Protein AF-A0A6G0RQ72-F1 (afdb_monomer_lite)

Organism: NCBI:txid53985

Foldseek 3Di:
DDDDQDAPPVRDRPPDDPDDDDFDQPDPVPAPDPDPDDDDPPPWDFLADAPQDDDPVRLVVVLVVVQCVPPVLVVLVVQLVQCLPCVRHPNNNDSPSVVVSVVVSVVVSVVSVVVSVVRVVVSVVLQQDWWWWQNPVVRGTDIDGLRVDGRNTDTDDDPDDDSDDDAQAEDEDDPPPPDPPDQFWDWDDCCVPPVDPGTDIDGHDPVRSPVDHHPVSVD

Structure (mmCIF, N/CA/C/O backbone):
data_AF-A0A6G0RQ72-F1
#
_entry.id   AF-A0A6G0RQ72-F1
#
loop_
_atom_site.group_PDB
_atom_site.id
_atom_site.type_symbol
_atom_site.label_atom_id
_atom_site.label_alt_id
_atom_site.label_comp_id
_atom_site.label_asym_id
_atom_site.label_entity_id
_atom_site.label_seq_id
_atom_site.pdbx_PDB_ins_code
_atom_site.Cartn_x
_atom_site.Cartn_y
_atom_site.Cartn_z
_atom_site.occupancy
_atom_site.B_iso_or_equiv
_atom_site.auth_seq_id
_atom_site.auth_comp_id
_atom_site.auth_asym_id
_atom_site.auth_atom_id
_atom_site.pdbx_PDB_model_num
ATOM 1 N N . MET A 1 1 ? -43.168 5.374 -25.863 1.00 40.00 1 MET A N 1
ATOM 2 C CA . MET A 1 1 ? -42.309 4.172 -25.874 1.00 40.00 1 MET A CA 1
ATOM 3 C C . MET A 1 1 ? -41.877 3.903 -24.443 1.00 40.00 1 MET A C 1
ATOM 5 O O . MET A 1 1 ? -40.967 4.553 -23.953 1.00 40.00 1 MET A O 1
ATOM 9 N N . SER A 1 2 ? -42.640 3.058 -23.748 1.00 38.50 2 SER A N 1
ATOM 10 C CA . SER A 1 2 ? -42.430 2.715 -22.339 1.00 38.50 2 SER A CA 1
ATOM 11 C C . SER A 1 2 ? -41.389 1.600 -22.269 1.00 38.50 2 SER A C 1
ATOM 13 O O . SER A 1 2 ? -41.581 0.561 -22.900 1.00 38.50 2 SER A O 1
ATOM 15 N N . SER A 1 3 ? -40.266 1.832 -21.590 1.00 42.88 3 SER A N 1
ATOM 16 C CA . SER A 1 3 ? -39.233 0.812 -21.403 1.00 42.88 3 SER A CA 1
ATOM 17 C C . SER A 1 3 ? -39.718 -0.189 -20.347 1.00 42.88 3 SER A C 1
ATOM 19 O O . SER A 1 3 ? -40.121 0.185 -19.245 1.00 42.88 3 SER A O 1
ATOM 21 N N . LEU A 1 4 ? -39.756 -1.465 -20.731 1.00 46.19 4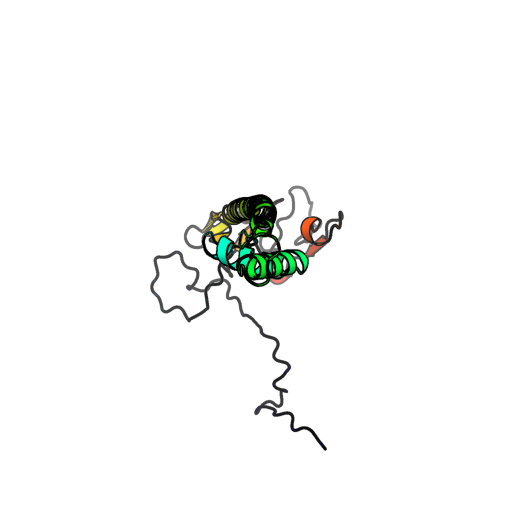 LEU A N 1
ATOM 22 C CA . LEU A 1 4 ? -40.123 -2.590 -19.880 1.00 46.19 4 LEU A CA 1
ATOM 23 C C . LEU A 1 4 ? -39.009 -2.817 -18.848 1.00 46.19 4 LEU A C 1
ATOM 25 O O . LEU A 1 4 ? -38.058 -3.558 -19.091 1.00 46.19 4 LEU A O 1
ATOM 29 N N . LEU A 1 5 ? -39.124 -2.171 -17.688 1.00 50.88 5 LEU A N 1
ATOM 30 C CA . LEU A 1 5 ? -38.409 -2.577 -16.481 1.00 50.88 5 LEU A CA 1
ATOM 31 C C . LEU A 1 5 ? -38.961 -3.938 -16.050 1.00 50.88 5 LEU A C 1
ATOM 33 O O . LEU A 1 5 ? -40.070 -4.031 -15.533 1.00 50.88 5 LEU A O 1
ATOM 37 N N . SER A 1 6 ? -38.188 -4.992 -16.306 1.00 53.56 6 SER A N 1
ATOM 38 C CA . SER A 1 6 ? -38.460 -6.325 -15.771 1.00 53.56 6 SER A CA 1
ATOM 39 C C . SER A 1 6 ? -38.409 -6.261 -14.240 1.00 53.56 6 SER A C 1
ATOM 41 O O . SER A 1 6 ? -37.381 -5.909 -13.652 1.00 53.56 6 SER A O 1
ATOM 43 N N . THR A 1 7 ? -39.546 -6.524 -13.605 1.00 55.81 7 THR A N 1
ATOM 44 C CA . THR A 1 7 ? -39.723 -6.653 -12.157 1.00 55.81 7 THR A CA 1
ATOM 45 C C . THR A 1 7 ? -39.907 -8.130 -11.812 1.00 55.81 7 THR A C 1
ATOM 47 O O . THR A 1 7 ? -40.462 -8.890 -12.606 1.00 55.81 7 THR A O 1
ATOM 50 N N . ASP A 1 8 ? -39.421 -8.568 -10.647 1.00 53.81 8 ASP A N 1
ATOM 51 C CA . ASP A 1 8 ? -39.699 -9.929 -10.169 1.00 53.81 8 ASP A CA 1
ATOM 52 C C . ASP A 1 8 ? -41.106 -10.033 -9.539 1.00 53.81 8 ASP A C 1
ATOM 54 O O . ASP A 1 8 ? -41.860 -9.058 -9.477 1.00 53.81 8 ASP A O 1
ATOM 58 N N . SER A 1 9 ? -41.461 -11.218 -9.034 1.00 57.81 9 SER A N 1
ATOM 59 C CA . SER A 1 9 ? -42.734 -11.507 -8.349 1.00 57.81 9 SER A CA 1
ATOM 60 C C . SER A 1 9 ? -43.032 -10.650 -7.103 1.00 57.81 9 SER A C 1
ATOM 62 O O . SER A 1 9 ? -44.130 -10.732 -6.562 1.00 57.81 9 SER A O 1
ATOM 64 N N . GLN A 1 10 ? -42.071 -9.854 -6.632 1.00 56.16 10 GLN A N 1
ATOM 65 C CA . GLN A 1 10 ? -42.152 -8.916 -5.507 1.00 56.16 10 GLN A CA 1
ATOM 66 C C . GLN A 1 10 ? -42.050 -7.443 -5.967 1.00 56.16 10 GLN A C 1
ATOM 68 O O . GLN A 1 10 ? -42.016 -6.540 -5.133 1.00 56.16 10 GLN A O 1
ATOM 73 N N . GLY A 1 11 ? -42.019 -7.165 -7.278 1.00 55.19 11 GLY A N 1
ATOM 74 C CA . GLY A 1 11 ? -42.135 -5.808 -7.827 1.00 55.19 11 GLY A CA 1
ATOM 75 C C . GLY A 1 11 ? -40.872 -4.945 -7.737 1.00 55.19 11 GLY A C 1
ATOM 76 O O . GLY A 1 11 ? -40.947 -3.739 -7.968 1.00 55.19 11 GLY A O 1
ATOM 77 N N . VAL A 1 12 ? -39.709 -5.524 -7.418 1.00 60.06 12 VAL A N 1
ATOM 78 C CA . VAL A 1 12 ? -38.463 -4.757 -7.242 1.00 60.06 12 VAL A CA 1
ATOM 79 C C . VAL A 1 12 ? -37.706 -4.630 -8.575 1.00 60.06 12 VAL A C 1
ATOM 81 O O . VAL A 1 12 ? -37.440 -5.649 -9.219 1.00 60.06 12 VAL A O 1
ATOM 84 N N . PRO A 1 13 ? -37.318 -3.412 -9.006 1.00 57.22 13 PRO A N 1
ATOM 85 C CA . PRO A 1 13 ? -36.517 -3.225 -10.212 1.00 57.22 13 PRO A CA 1
ATOM 86 C C . PRO A 1 13 ? -35.111 -3.825 -10.041 1.00 57.22 13 PRO A C 1
ATOM 88 O O . PRO A 1 13 ? -34.380 -3.505 -9.101 1.00 57.22 13 PRO A O 1
ATOM 91 N N . LEU A 1 14 ? -34.712 -4.677 -10.992 1.00 54.12 14 LEU A N 1
ATOM 92 C CA . LEU A 1 14 ? -33.481 -5.488 -10.962 1.00 54.12 14 LEU A CA 1
ATOM 93 C C . LEU A 1 14 ? -32.165 -4.688 -10.812 1.00 54.12 14 LEU A C 1
ATOM 95 O O . LEU A 1 14 ? -31.144 -5.264 -10.445 1.00 54.12 14 LEU A O 1
ATOM 99 N N . GLY A 1 15 ? -32.172 -3.372 -11.050 1.00 53.62 15 GLY A N 1
ATOM 100 C CA . GLY A 1 15 ? -30.990 -2.500 -10.982 1.00 53.62 15 GLY A CA 1
ATOM 101 C C . GLY A 1 15 ? -30.616 -1.968 -9.590 1.00 53.62 15 GLY A C 1
ATOM 102 O O . GLY A 1 15 ? -29.661 -1.204 -9.487 1.00 53.62 15 GLY A O 1
ATOM 103 N N . GLN A 1 16 ? -31.349 -2.324 -8.527 1.00 52.44 16 GLN A N 1
ATOM 104 C CA . GLN A 1 16 ? -31.228 -1.669 -7.213 1.00 52.44 16 GLN A CA 1
ATOM 105 C C . GLN A 1 16 ? -31.067 -2.639 -6.028 1.00 52.44 16 GLN A C 1
ATOM 107 O O . GLN A 1 16 ? -31.479 -2.345 -4.906 1.00 52.44 16 GLN A O 1
ATOM 112 N N . ARG A 1 17 ? -30.449 -3.809 -6.232 1.00 51.69 17 ARG A N 1
ATOM 113 C CA . ARG A 1 17 ? -30.105 -4.686 -5.102 1.00 51.69 17 ARG A CA 1
ATOM 114 C C . ARG A 1 17 ? -28.944 -4.088 -4.307 1.00 51.69 17 ARG A C 1
ATOM 116 O O . ARG A 1 17 ? -27.793 -4.180 -4.726 1.00 51.69 17 ARG A O 1
ATOM 123 N N . LYS A 1 18 ? -29.230 -3.539 -3.121 1.00 60.12 18 LYS A N 1
ATOM 124 C CA . LYS A 1 18 ? -28.207 -3.390 -2.076 1.00 60.12 18 LYS A CA 1
ATOM 125 C C . LYS A 1 18 ? -27.676 -4.787 -1.760 1.00 60.12 18 LYS A C 1
ATOM 127 O O . LYS A 1 18 ? -28.409 -5.622 -1.235 1.00 60.12 18 LYS A O 1
ATOM 132 N N . GLN A 1 19 ? -26.425 -5.054 -2.121 1.00 72.88 19 GLN A N 1
ATOM 133 C CA . GLN A 1 19 ? -25.736 -6.256 -1.665 1.00 72.88 19 GLN A CA 1
ATOM 134 C C . GLN A 1 19 ? -25.550 -6.124 -0.152 1.00 72.88 19 GLN A C 1
ATOM 136 O O . GLN A 1 19 ? -24.856 -5.224 0.311 1.00 72.88 19 GLN A O 1
ATOM 141 N N . TYR A 1 20 ? -26.215 -6.981 0.616 1.00 74.44 20 TYR A N 1
ATOM 142 C CA . TYR A 1 20 ? -26.016 -7.081 2.055 1.00 74.44 20 TYR A CA 1
ATOM 143 C C . TYR A 1 20 ? -25.204 -8.339 2.350 1.00 74.44 20 TYR A C 1
ATOM 145 O O . TYR A 1 20 ? -25.366 -9.370 1.696 1.00 74.44 20 TYR A O 1
ATOM 153 N N . LYS A 1 21 ? -24.317 -8.248 3.340 1.00 77.62 21 LYS A N 1
ATOM 154 C CA . LYS A 1 21 ? -23.571 -9.388 3.864 1.00 77.62 21 LYS A CA 1
ATOM 155 C C . LYS A 1 21 ? -23.958 -9.560 5.324 1.00 77.62 21 LYS A C 1
ATOM 157 O O . LYS A 1 21 ? -23.771 -8.643 6.117 1.00 77.62 21 LYS A O 1
ATOM 162 N N . ILE A 1 22 ? -24.524 -10.715 5.655 1.00 80.69 22 ILE A N 1
ATOM 163 C CA . ILE A 1 22 ? -24.819 -11.086 7.039 1.00 80.69 22 ILE A CA 1
ATOM 164 C C . ILE A 1 22 ? -23.534 -11.668 7.624 1.00 80.69 22 ILE A C 1
ATOM 166 O O . ILE A 1 22 ? -22.929 -12.558 7.026 1.00 80.69 22 ILE A O 1
ATOM 170 N N . VAL A 1 23 ? -23.095 -11.117 8.753 1.00 80.75 23 VAL A N 1
ATOM 171 C CA . VAL A 1 23 ? -21.964 -11.632 9.525 1.00 80.75 23 VAL A CA 1
ATOM 172 C C . VAL A 1 23 ? -22.529 -12.247 10.792 1.00 80.75 23 VAL A C 1
ATOM 174 O O . VAL A 1 23 ? -23.120 -11.549 11.613 1.00 80.75 23 VAL A O 1
ATOM 177 N N . GLU A 1 24 ? -22.376 -13.558 10.929 1.00 79.50 24 GLU A N 1
ATOM 178 C CA . GLU A 1 24 ? -22.827 -14.290 12.106 1.00 79.50 24 GLU A CA 1
ATOM 179 C C . GLU A 1 24 ? -21.708 -14.325 13.146 1.00 79.50 24 GLU A C 1
ATOM 181 O O . GLU A 1 24 ? -20.648 -14.920 12.948 1.00 79.50 24 GLU A O 1
ATOM 186 N N . ILE A 1 25 ? -21.946 -13.664 14.275 1.00 74.69 25 ILE A N 1
ATOM 187 C CA . ILE A 1 25 ? -21.068 -13.740 15.439 1.00 74.69 25 ILE A CA 1
ATOM 188 C C . ILE A 1 25 ? -21.447 -15.027 16.184 1.00 74.69 25 ILE A C 1
ATOM 190 O O . ILE A 1 25 ? -22.602 -15.180 16.569 1.00 74.69 25 ILE A O 1
ATOM 194 N N . ASN A 1 26 ? -20.478 -15.926 16.403 1.00 63.88 26 ASN A N 1
ATOM 195 C CA . ASN A 1 26 ? -20.629 -17.276 16.991 1.00 63.88 26 ASN A CA 1
ATOM 196 C C . ASN A 1 26 ? -20.926 -18.430 16.006 1.00 63.88 26 ASN A C 1
ATOM 198 O O . ASN A 1 26 ? -21.317 -19.505 16.461 1.00 63.88 26 ASN A O 1
ATOM 202 N N . ASP A 1 27 ? -20.708 -18.268 14.698 1.00 60.97 27 ASP A N 1
ATOM 203 C CA . ASP A 1 27 ? -20.802 -19.404 13.769 1.00 60.97 27 ASP A CA 1
ATOM 204 C C . ASP A 1 27 ? -19.653 -20.415 14.002 1.00 60.97 27 ASP A C 1
ATOM 206 O O . ASP A 1 27 ? -18.483 -20.050 14.173 1.00 60.97 27 ASP A O 1
ATOM 210 N N . ALA A 1 28 ? -19.979 -21.712 13.991 1.00 52.03 28 ALA A N 1
ATOM 211 C CA . ALA A 1 28 ? -19.026 -22.819 14.110 1.00 52.03 28 ALA A CA 1
ATOM 212 C C . ALA A 1 28 ? -17.987 -22.828 12.970 1.00 52.03 28 ALA A C 1
ATOM 214 O O . ALA A 1 28 ? -16.936 -23.458 13.094 1.00 52.03 28 ALA A O 1
ATOM 215 N N . GLY A 1 29 ? -18.253 -22.103 11.877 1.00 52.16 29 GLY A N 1
ATOM 216 C CA . GLY A 1 29 ? -17.323 -21.888 10.767 1.00 52.16 29 GLY A CA 1
ATOM 217 C C . GLY A 1 29 ? -16.040 -21.127 11.128 1.00 52.16 29 GLY A C 1
ATOM 218 O O . GLY A 1 29 ? -15.067 -21.229 10.379 1.00 52.16 29 GLY A O 1
ATOM 219 N N . ASN A 1 30 ? -16.007 -20.421 12.266 1.00 53.53 30 ASN A N 1
ATOM 220 C CA . ASN A 1 30 ? -14.817 -19.716 12.754 1.00 53.53 30 ASN A CA 1
ATOM 221 C C . ASN A 1 30 ? -14.064 -20.477 13.865 1.00 53.53 30 ASN A C 1
ATOM 223 O O . ASN A 1 30 ? -13.215 -19.918 14.555 1.00 53.53 30 ASN A O 1
ATOM 227 N N . ALA A 1 31 ? -14.376 -21.763 14.064 1.00 49.62 31 ALA A N 1
ATOM 228 C CA . ALA A 1 31 ? -13.604 -22.620 14.955 1.00 49.62 31 ALA A CA 1
ATOM 229 C C . ALA A 1 31 ? -12.153 -22.771 14.442 1.00 49.62 31 ALA A C 1
ATOM 231 O O . ALA A 1 31 ? -11.944 -22.874 13.225 1.00 49.62 31 ALA A O 1
ATOM 232 N N . PRO A 1 32 ? -11.147 -22.837 15.337 1.00 48.28 32 PRO A N 1
ATOM 233 C CA . PRO A 1 32 ? -9.780 -23.146 14.94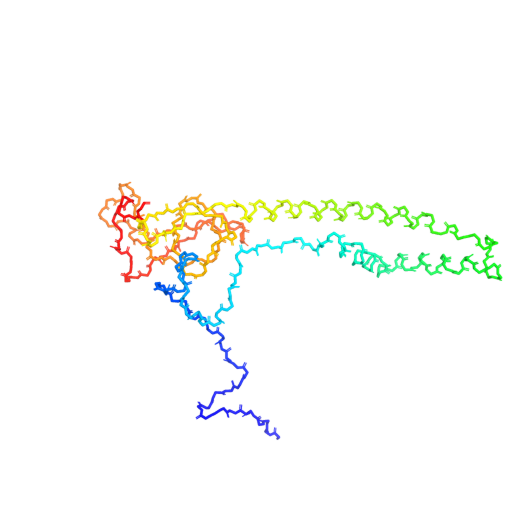2 1.00 48.28 32 PRO A CA 1
ATOM 234 C C . PRO A 1 32 ? -9.744 -24.488 14.208 1.00 48.28 32 PRO A C 1
ATOM 236 O O . PRO A 1 32 ? -10.613 -25.346 14.386 1.00 48.28 32 PRO A O 1
ATOM 239 N N . SER A 1 33 ? -8.739 -24.623 13.349 1.00 49.72 33 SER A N 1
ATOM 240 C CA . SER A 1 33 ? -8.567 -25.483 12.165 1.00 49.72 33 SER A CA 1
ATOM 241 C C . SER A 1 33 ? -8.911 -26.986 12.260 1.00 49.72 33 SER A C 1
ATOM 243 O O . SER A 1 33 ? -8.690 -27.711 11.293 1.00 49.72 33 SER A O 1
ATOM 245 N N . GLY A 1 34 ? -9.433 -27.488 13.381 1.00 46.41 34 GLY A N 1
ATOM 246 C CA . GLY A 1 34 ? -9.665 -28.905 13.669 1.00 46.41 34 GLY A CA 1
ATOM 247 C C . GLY A 1 34 ? -11.085 -29.447 13.458 1.00 46.41 34 GLY A C 1
ATOM 248 O O . GLY A 1 34 ? -11.260 -30.660 13.549 1.00 46.41 34 GLY A O 1
ATOM 249 N N . SER A 1 35 ? -12.109 -28.634 13.162 1.00 40.94 35 SER A N 1
ATOM 250 C CA . SER A 1 35 ? -13.486 -29.152 13.007 1.00 40.94 35 SER A CA 1
ATOM 251 C C . SER A 1 35 ? -13.959 -29.190 11.544 1.00 40.94 35 SER A C 1
ATOM 253 O O . SER A 1 35 ? -14.427 -28.216 10.960 1.00 40.94 35 SER A O 1
ATOM 255 N N . ARG A 1 36 ? -13.853 -30.376 10.927 1.00 41.94 36 ARG A N 1
ATOM 256 C CA . ARG A 1 36 ? -14.544 -30.723 9.672 1.00 41.94 36 ARG A CA 1
ATOM 257 C C . ARG A 1 36 ? -16.050 -30.830 9.939 1.00 41.94 36 ARG A C 1
ATOM 259 O O . ARG A 1 36 ? -16.566 -31.917 10.184 1.00 41.94 36 ARG A O 1
ATOM 266 N N . ARG A 1 37 ? -16.783 -29.724 9.854 1.00 40.25 37 ARG A N 1
ATOM 267 C CA . ARG A 1 37 ? -18.220 -29.760 9.546 1.00 40.25 37 ARG A CA 1
ATOM 268 C C . ARG A 1 37 ? -18.506 -28.821 8.387 1.00 40.25 37 ARG A C 1
ATOM 270 O O . ARG A 1 37 ? -17.837 -27.806 8.243 1.00 40.25 37 ARG A O 1
ATOM 277 N N . ALA A 1 38 ? -19.420 -29.263 7.526 1.00 40.47 38 ALA A N 1
ATOM 278 C CA . ALA A 1 38 ? -19.720 -28.708 6.213 1.00 40.47 38 ALA A CA 1
ATOM 279 C C . ALA A 1 38 ? -19.832 -27.178 6.250 1.00 40.47 38 ALA A C 1
ATOM 281 O O . ALA A 1 38 ? -20.838 -26.629 6.686 1.00 40.47 38 ALA A O 1
ATOM 282 N N . GLN A 1 39 ? -18.770 -26.509 5.805 1.00 47.91 39 GLN A N 1
ATOM 283 C CA . GLN A 1 39 ? -18.763 -25.072 5.603 1.00 47.91 39 GLN A CA 1
ATOM 284 C C . GLN A 1 39 ? -19.601 -24.800 4.359 1.00 47.91 39 GLN A C 1
ATOM 286 O O . GLN A 1 39 ? -19.283 -25.286 3.270 1.00 47.91 39 GLN A O 1
ATOM 291 N N . SER A 1 40 ? -20.672 -24.027 4.517 1.00 45.09 40 SER A N 1
ATOM 292 C CA . SER A 1 40 ? -21.264 -23.259 3.423 1.00 45.09 40 SER A CA 1
ATOM 293 C C . SER A 1 40 ? -20.122 -22.599 2.634 1.00 45.09 40 SER A C 1
ATOM 295 O O . SER A 1 40 ? -19.131 -22.204 3.253 1.00 45.09 40 SER A O 1
ATOM 297 N N . PRO A 1 41 ? -20.203 -22.446 1.302 1.00 43.19 41 PRO A N 1
ATOM 298 C CA . PRO A 1 41 ? -19.141 -21.839 0.506 1.00 43.19 41 PRO A CA 1
ATOM 299 C C . PRO A 1 41 ? -19.125 -20.316 0.716 1.00 43.19 41 PRO A C 1
ATOM 301 O O . PRO A 1 41 ? -19.279 -19.533 -0.218 1.00 43.19 41 PRO A O 1
ATOM 304 N N . THR A 1 42 ? -18.977 -19.857 1.956 1.00 54.22 42 THR A N 1
ATOM 305 C CA . THR A 1 42 ? -18.646 -18.473 2.245 1.00 54.22 42 THR A CA 1
ATOM 306 C C . THR A 1 42 ? -17.192 -18.305 1.832 1.00 54.22 42 THR A C 1
ATOM 308 O O . THR A 1 42 ? -16.259 -18.820 2.447 1.00 54.22 42 THR A O 1
ATOM 311 N N . ARG A 1 43 ? -17.000 -17.647 0.686 1.00 55.62 43 ARG A N 1
ATOM 312 C CA . ARG A 1 43 ? -15.688 -17.250 0.179 1.00 55.62 43 ARG A CA 1
ATOM 313 C C . ARG A 1 43 ? -14.923 -16.583 1.322 1.00 55.62 43 ARG A C 1
ATOM 315 O O . ARG A 1 43 ? -15.289 -15.486 1.743 1.00 55.62 43 ARG A O 1
ATOM 322 N N . ARG A 1 44 ? -13.891 -17.258 1.830 1.00 60.50 44 ARG A N 1
ATOM 323 C CA . ARG A 1 44 ? -12.985 -16.690 2.828 1.00 60.50 44 ARG A CA 1
ATOM 324 C C . ARG A 1 44 ? -12.313 -15.483 2.186 1.00 60.50 44 ARG A C 1
ATOM 326 O O . ARG A 1 44 ? -11.625 -15.620 1.176 1.00 60.50 44 ARG A O 1
ATOM 333 N N . ILE A 1 45 ? -12.607 -14.303 2.714 1.00 76.25 45 ILE A N 1
ATOM 334 C CA . ILE A 1 45 ? -11.935 -13.068 2.321 1.00 76.25 45 ILE A CA 1
ATOM 335 C C . ILE A 1 45 ? -10.698 -12.987 3.207 1.00 76.25 45 ILE A C 1
ATOM 337 O O . ILE A 1 45 ? -10.830 -13.067 4.424 1.00 76.25 45 ILE A O 1
ATOM 341 N N . SER A 1 46 ? -9.525 -12.918 2.584 1.00 83.38 46 SER A N 1
ATOM 342 C CA . SER A 1 46 ? -8.260 -12.729 3.294 1.00 83.38 46 SER A CA 1
ATOM 343 C C . SER A 1 46 ? -8.140 -11.275 3.740 1.00 83.38 46 SER A C 1
ATOM 345 O O . SER A 1 46 ? -8.496 -10.386 2.964 1.00 83.38 46 SER A O 1
ATOM 347 N N . ASN A 1 47 ? -7.613 -11.034 4.940 1.00 88.75 47 ASN A N 1
ATOM 348 C CA . ASN A 1 47 ? -7.256 -9.697 5.416 1.00 88.75 47 ASN A CA 1
ATOM 349 C C . ASN A 1 47 ? -5.811 -9.343 5.015 1.00 88.75 47 ASN A C 1
ATOM 351 O O . ASN A 1 47 ? -4.982 -8.962 5.834 1.00 88.75 47 ASN A O 1
ATOM 355 N N . GLU A 1 48 ? -5.483 -9.552 3.739 1.00 88.62 48 GLU A N 1
ATOM 356 C CA . GLU A 1 48 ? -4.163 -9.268 3.175 1.00 88.62 48 GLU A CA 1
ATOM 357 C C . GLU A 1 48 ? -4.252 -8.002 2.317 1.00 88.62 48 GLU A C 1
ATOM 359 O O . GLU A 1 48 ? -5.045 -7.935 1.374 1.00 88.62 48 GLU A O 1
ATOM 364 N N . VAL A 1 49 ? -3.435 -7.002 2.640 1.00 87.88 49 VAL A N 1
ATOM 365 C CA . VAL A 1 49 ? -3.325 -5.761 1.866 1.00 87.88 49 VAL A CA 1
ATOM 366 C C . VAL A 1 49 ? -2.192 -5.922 0.857 1.00 87.88 49 VAL A C 1
ATOM 368 O O . VAL A 1 49 ? -1.084 -6.289 1.231 1.00 87.88 49 VAL A O 1
ATOM 371 N N . LYS A 1 50 ? -2.469 -5.657 -0.425 1.00 89.94 50 LYS A N 1
ATOM 372 C CA . LYS A 1 50 ? -1.454 -5.633 -1.490 1.00 89.94 50 LYS A CA 1
ATOM 373 C C . LYS A 1 50 ? -1.477 -4.290 -2.191 1.00 89.94 50 LYS A C 1
ATOM 375 O O . LYS A 1 50 ? -2.448 -3.973 -2.880 1.00 89.94 50 LYS A O 1
ATOM 380 N N . THR A 1 51 ? -0.416 -3.517 -2.009 1.00 91.38 51 THR A N 1
ATOM 381 C CA . THR A 1 51 ? -0.185 -2.241 -2.699 1.00 91.38 51 THR A CA 1
ATOM 382 C C . THR A 1 51 ? 0.897 -2.353 -3.770 1.00 91.38 51 THR A C 1
ATOM 384 O O . THR A 1 51 ? 0.964 -1.515 -4.677 1.00 91.38 51 THR A O 1
ATOM 387 N N . SER A 1 52 ? 1.719 -3.401 -3.699 1.00 89.19 52 SER A N 1
ATOM 388 C CA . SER A 1 52 ? 2.633 -3.795 -4.767 1.00 89.19 52 SER A CA 1
ATOM 389 C C . SER A 1 52 ? 1.906 -4.003 -6.099 1.00 89.19 52 SER A C 1
ATOM 391 O O . SER A 1 52 ? 0.826 -4.594 -6.179 1.00 89.19 52 SER A O 1
ATOM 393 N N . GLN A 1 53 ? 2.499 -3.481 -7.173 1.00 87.75 53 GLN A N 1
ATOM 394 C CA . GLN A 1 53 ? 1.912 -3.532 -8.515 1.00 87.75 53 GLN A CA 1
ATOM 395 C C . GLN A 1 53 ? 2.422 -4.722 -9.317 1.00 87.75 53 GLN A C 1
ATOM 397 O O . GLN A 1 53 ? 1.725 -5.215 -10.209 1.00 87.75 53 GLN A O 1
ATOM 402 N N . TYR A 1 54 ? 3.637 -5.179 -9.021 1.00 90.12 54 TYR A N 1
ATOM 403 C CA . TYR A 1 54 ? 4.302 -6.193 -9.813 1.00 90.12 54 TYR A CA 1
ATOM 404 C C . TYR A 1 54 ? 4.650 -7.419 -8.974 1.00 90.12 54 TYR A C 1
ATOM 406 O O . TYR A 1 54 ? 5.119 -7.350 -7.844 1.00 90.12 54 TYR A O 1
ATOM 414 N N . THR A 1 55 ? 4.463 -8.583 -9.583 1.00 90.25 55 THR A N 1
ATOM 415 C CA . THR A 1 55 ? 5.225 -9.780 -9.235 1.00 90.25 55 THR A CA 1
ATOM 416 C C . THR A 1 55 ? 6.569 -9.729 -9.954 1.00 90.25 55 THR A C 1
ATOM 418 O O . THR A 1 55 ? 6.720 -9.013 -10.943 1.00 90.25 55 THR A O 1
ATOM 421 N N . TRP A 1 56 ? 7.539 -10.538 -9.534 1.00 85.44 56 TRP A N 1
ATOM 422 C CA . TRP A 1 56 ? 8.866 -10.529 -10.154 1.00 85.44 56 TRP A CA 1
ATOM 423 C C . TRP A 1 56 ? 8.856 -10.818 -11.671 1.00 85.44 56 TRP A C 1
ATOM 425 O O . TRP A 1 56 ? 9.626 -10.212 -12.412 1.00 85.44 56 TRP A O 1
ATOM 435 N N . TRP A 1 57 ? 7.955 -11.685 -12.160 1.00 88.56 57 TRP A N 1
ATOM 436 C CA . TRP A 1 57 ? 7.778 -11.938 -13.599 1.00 88.56 57 TRP A CA 1
ATOM 437 C C . TRP A 1 57 ? 6.963 -10.848 -14.293 1.00 88.56 57 TRP A C 1
ATOM 439 O O . TRP A 1 57 ? 7.313 -10.406 -15.390 1.00 88.56 57 TRP A O 1
ATOM 449 N N . SER A 1 58 ? 5.854 -10.425 -13.676 1.00 91.69 58 SER A N 1
ATOM 450 C CA . SER A 1 58 ? 4.987 -9.414 -14.282 1.00 91.69 58 SER A CA 1
ATOM 451 C C . SER A 1 58 ? 5.662 -8.051 -14.334 1.00 91.69 58 SER A C 1
ATOM 453 O O . SER A 1 58 ? 5.303 -7.260 -15.198 1.00 91.69 58 SER A O 1
ATOM 455 N N . PHE A 1 59 ? 6.658 -7.801 -13.478 1.00 94.44 59 PHE A N 1
ATOM 456 C CA . PHE A 1 59 ? 7.477 -6.599 -13.510 1.00 94.44 59 PHE A CA 1
ATOM 457 C C . PHE A 1 59 ? 8.038 -6.388 -14.906 1.00 94.44 59 PHE A C 1
ATOM 459 O O . PHE A 1 59 ? 7.654 -5.431 -15.555 1.00 94.44 59 PHE A O 1
ATOM 466 N N . VAL A 1 60 ? 8.840 -7.317 -15.429 1.00 92.44 60 VAL A N 1
ATOM 467 C CA . VAL A 1 60 ? 9.517 -7.130 -16.721 1.00 92.44 60 VAL A CA 1
ATOM 468 C C . VAL A 1 60 ? 8.519 -6.939 -17.865 1.00 92.44 60 VAL A C 1
ATOM 470 O O . VAL A 1 60 ? 8.651 -6.003 -18.650 1.00 92.44 60 VAL A O 1
ATOM 473 N N . VAL A 1 61 ? 7.496 -7.792 -17.954 1.00 93.50 61 VAL A N 1
ATOM 474 C CA . VAL A 1 61 ? 6.546 -7.761 -19.079 1.00 93.50 61 VAL A CA 1
ATOM 475 C C . VAL A 1 61 ? 5.681 -6.501 -19.045 1.00 93.50 61 VAL A C 1
ATOM 477 O O . VAL A 1 61 ? 5.569 -5.800 -20.052 1.00 93.50 61 VAL A O 1
ATOM 480 N N . VAL A 1 62 ? 5.080 -6.195 -17.893 1.00 94.69 62 VAL A N 1
ATOM 481 C CA . VAL A 1 62 ? 4.165 -5.057 -17.756 1.00 94.69 62 VAL A CA 1
ATOM 482 C C . VAL A 1 62 ? 4.944 -3.745 -17.776 1.00 94.69 62 VAL A C 1
ATOM 484 O O . VAL A 1 62 ? 4.536 -2.818 -18.471 1.00 94.69 62 VAL A O 1
ATOM 487 N N . PHE A 1 63 ? 6.095 -3.670 -17.100 1.00 95.56 63 PHE A N 1
ATOM 488 C CA . PHE A 1 63 ? 6.953 -2.486 -17.122 1.00 95.56 63 PHE A CA 1
ATOM 489 C C . PHE A 1 63 ? 7.403 -2.146 -18.542 1.00 95.56 63 PHE A C 1
ATOM 491 O O . PHE A 1 63 ? 7.285 -0.991 -18.948 1.00 95.56 63 PHE A O 1
ATOM 498 N N . LEU A 1 64 ? 7.885 -3.123 -19.319 1.00 94.06 64 LEU A N 1
ATOM 499 C CA . LEU A 1 64 ? 8.319 -2.869 -20.695 1.00 94.06 64 LEU A CA 1
ATOM 500 C C . LEU A 1 64 ? 7.146 -2.440 -21.576 1.00 94.06 64 LEU A C 1
ATOM 502 O O . LEU A 1 64 ? 7.277 -1.473 -22.325 1.00 94.06 64 LEU A O 1
ATOM 506 N N . TYR A 1 65 ? 5.989 -3.095 -21.445 1.00 94.75 65 TYR A N 1
ATOM 507 C CA . TYR A 1 65 ? 4.779 -2.698 -22.163 1.00 94.75 65 TYR A CA 1
ATOM 508 C C . TYR A 1 65 ? 4.404 -1.236 -21.877 1.00 94.75 65 TYR A C 1
ATOM 510 O O . TYR A 1 65 ? 4.268 -0.440 -22.806 1.00 94.75 65 TYR A O 1
ATOM 518 N N . LEU A 1 66 ? 4.328 -0.850 -20.601 1.00 94.12 66 LEU A N 1
ATOM 519 C CA . LEU A 1 66 ? 4.015 0.523 -20.187 1.00 94.12 66 LEU A CA 1
ATOM 520 C C . LEU A 1 66 ? 5.106 1.518 -20.608 1.00 94.12 66 LEU A C 1
ATOM 522 O O . LEU A 1 66 ? 4.811 2.643 -21.013 1.00 94.12 66 LEU A O 1
ATOM 526 N N . THR A 1 67 ? 6.371 1.105 -20.564 1.00 94.69 67 THR A N 1
ATOM 527 C CA . THR A 1 67 ? 7.509 1.935 -20.970 1.00 94.69 67 THR A CA 1
ATOM 528 C C . THR A 1 67 ? 7.464 2.247 -22.460 1.00 94.69 67 THR A C 1
ATOM 530 O O . THR A 1 67 ? 7.715 3.393 -22.832 1.00 94.69 67 THR A O 1
ATOM 533 N N . PHE A 1 68 ? 7.080 1.292 -23.310 1.00 94.12 68 PHE A N 1
ATOM 534 C CA . PHE A 1 68 ? 6.928 1.511 -24.752 1.00 94.12 68 PHE A CA 1
ATOM 535 C C . PHE A 1 68 ? 5.600 2.160 -25.154 1.00 94.12 68 PHE A C 1
ATOM 537 O O . PHE A 1 68 ? 5.502 2.665 -26.267 1.00 94.12 68 PHE A O 1
ATOM 544 N N . GLN A 1 69 ? 4.605 2.232 -24.266 1.00 94.81 69 GLN A N 1
ATOM 545 C CA . GLN A 1 69 ? 3.421 3.068 -24.497 1.00 94.81 69 GLN A CA 1
ATOM 546 C C . GLN A 1 69 ? 3.716 4.572 -24.375 1.00 94.81 69 GLN A C 1
ATOM 548 O O . GLN A 1 69 ? 2.937 5.390 -24.865 1.00 94.81 69 GLN A O 1
ATOM 553 N N . LYS A 1 70 ? 4.843 4.968 -23.763 1.00 93.75 70 LYS A N 1
ATOM 554 C CA . LYS A 1 70 ? 5.278 6.371 -23.733 1.00 93.75 70 LYS A CA 1
ATOM 555 C C . LYS A 1 70 ? 5.682 6.813 -25.147 1.00 93.75 70 LYS A C 1
ATOM 557 O O . LYS A 1 70 ? 6.577 6.222 -25.748 1.00 93.75 70 LYS A O 1
ATOM 562 N N . THR A 1 71 ? 5.096 7.906 -25.643 1.00 94.44 71 THR A N 1
ATOM 563 C CA . THR A 1 71 ? 5.304 8.412 -27.016 1.00 94.44 71 THR A CA 1
ATOM 564 C C . THR A 1 71 ? 6.780 8.575 -27.393 1.00 94.44 71 THR A C 1
ATOM 566 O O . THR A 1 71 ? 7.171 8.198 -28.493 1.00 94.44 71 THR A O 1
ATOM 569 N N . ALA A 1 72 ? 7.617 9.087 -26.482 1.00 92.56 72 ALA A N 1
ATOM 570 C CA . ALA A 1 72 ? 9.051 9.259 -26.727 1.00 92.56 72 ALA A CA 1
ATOM 571 C C . ALA A 1 72 ? 9.782 7.916 -26.916 1.00 92.56 72 ALA A C 1
ATOM 573 O O . ALA A 1 72 ? 10.560 7.754 -27.854 1.00 92.56 72 ALA A O 1
ATOM 574 N N . ASN A 1 73 ? 9.490 6.930 -26.068 1.00 94.50 73 ASN A N 1
ATOM 575 C CA . ASN A 1 73 ? 10.109 5.607 -26.144 1.00 94.50 73 ASN A CA 1
ATOM 576 C C . ASN A 1 73 ? 9.641 4.840 -27.383 1.00 94.50 73 ASN A C 1
ATOM 578 O O . ASN A 1 73 ? 10.454 4.190 -28.037 1.00 94.50 73 ASN A O 1
ATOM 582 N N . LEU A 1 74 ? 8.358 4.960 -27.743 1.00 94.50 74 LEU A N 1
ATOM 583 C CA . LEU A 1 74 ? 7.823 4.407 -28.987 1.00 94.50 74 LEU A CA 1
ATOM 584 C C . LEU A 1 74 ? 8.490 5.039 -30.214 1.00 94.50 74 LEU A C 1
ATOM 586 O O . LEU A 1 74 ? 8.882 4.327 -31.133 1.00 94.50 74 LEU A O 1
ATOM 590 N N . TYR A 1 75 ? 8.661 6.363 -30.217 1.00 93.12 75 TYR A N 1
ATOM 591 C CA . TYR A 1 75 ? 9.359 7.072 -31.288 1.00 93.12 75 TYR A CA 1
ATOM 592 C C . TYR A 1 75 ? 10.788 6.544 -31.470 1.00 93.12 75 TYR A C 1
ATOM 594 O O . TYR A 1 75 ? 11.164 6.150 -32.574 1.00 93.12 75 TYR A O 1
ATOM 602 N N . PHE A 1 76 ? 11.567 6.461 -30.389 1.00 93.75 76 PHE A N 1
ATOM 603 C CA . PHE A 1 76 ? 12.938 5.953 -30.449 1.00 93.75 76 PHE A CA 1
ATOM 604 C C . PHE A 1 76 ? 13.010 4.476 -30.850 1.00 93.75 76 PHE A C 1
ATOM 606 O O . PHE A 1 76 ? 13.925 4.090 -31.578 1.00 93.75 76 PHE A O 1
ATOM 613 N N . LEU A 1 77 ? 12.037 3.662 -30.433 1.00 93.50 77 LEU A N 1
ATOM 614 C CA . LEU A 1 77 ? 11.920 2.271 -30.862 1.00 93.50 77 LEU A CA 1
ATOM 615 C C . LEU A 1 77 ? 11.708 2.175 -32.381 1.00 93.50 77 LEU A C 1
ATOM 617 O O . LEU A 1 77 ? 12.428 1.438 -33.050 1.00 93.50 77 LEU A O 1
ATOM 621 N N . LEU A 1 78 ? 10.762 2.938 -32.934 1.00 93.12 78 LEU A N 1
ATOM 622 C CA . LEU A 1 78 ? 10.442 2.913 -34.365 1.00 93.12 78 LEU A CA 1
ATOM 623 C C . LEU A 1 78 ? 11.595 3.437 -35.227 1.00 93.12 78 LEU A C 1
ATOM 625 O O . LEU A 1 78 ? 11.942 2.815 -36.230 1.00 93.12 78 LEU A O 1
ATOM 629 N N . VAL A 1 79 ? 12.228 4.541 -34.818 1.00 91.12 79 VAL A N 1
ATOM 630 C CA . VAL A 1 79 ? 13.417 5.071 -35.506 1.00 91.12 79 VAL A CA 1
ATOM 631 C C . VAL A 1 79 ? 14.555 4.052 -35.476 1.00 91.12 79 VAL A C 1
ATOM 633 O O . VAL A 1 79 ? 15.193 3.826 -36.501 1.00 91.12 79 VAL A O 1
ATOM 636 N N . GLY A 1 80 ? 14.776 3.391 -34.336 1.00 91.25 80 GLY A N 1
ATOM 637 C CA . GLY A 1 80 ? 15.770 2.326 -34.221 1.00 91.25 80 GLY A CA 1
ATOM 638 C C . GLY A 1 80 ? 15.482 1.141 -35.146 1.00 91.25 80 GLY A C 1
ATOM 639 O O . GLY A 1 80 ? 16.401 0.650 -35.793 1.00 91.25 80 GLY A O 1
ATOM 640 N N . ILE A 1 81 ? 14.215 0.732 -35.295 1.00 91.62 81 ILE A N 1
ATOM 641 C CA . ILE A 1 81 ? 13.814 -0.321 -36.246 1.00 91.62 81 ILE A CA 1
ATOM 642 C C . ILE A 1 81 ? 14.117 0.096 -37.692 1.00 91.62 81 ILE A C 1
ATOM 644 O O . ILE A 1 81 ? 14.668 -0.702 -38.449 1.00 91.62 81 ILE A O 1
ATOM 648 N N . PHE A 1 82 ? 13.819 1.338 -38.086 1.00 89.62 82 PHE A N 1
ATOM 649 C CA . PHE A 1 82 ? 14.150 1.820 -39.432 1.00 89.62 82 PHE A CA 1
ATOM 650 C C . PHE A 1 82 ? 15.660 1.923 -39.677 1.00 89.62 82 PHE A C 1
ATOM 652 O O . PHE A 1 82 ? 16.104 1.661 -40.792 1.00 89.62 82 PHE A O 1
ATOM 659 N N . GLN A 1 83 ? 16.458 2.224 -38.647 1.00 89.62 83 GLN A N 1
ATOM 660 C CA . GLN A 1 83 ? 17.920 2.280 -38.759 1.00 89.62 83 GLN A CA 1
ATOM 661 C C . GLN A 1 83 ? 18.572 0.920 -39.037 1.00 89.62 83 GLN A C 1
ATOM 663 O O . GLN A 1 83 ? 19.679 0.905 -39.570 1.00 89.62 83 GLN A O 1
ATOM 668 N N . ILE A 1 84 ? 17.903 -0.198 -38.721 1.00 88.06 84 ILE A N 1
ATOM 669 C CA . ILE A 1 84 ? 18.381 -1.557 -39.038 1.00 88.06 84 ILE A CA 1
ATOM 670 C C . ILE A 1 84 ? 18.359 -1.808 -40.549 1.00 88.06 84 ILE A C 1
ATOM 672 O O . ILE A 1 84 ? 19.153 -2.601 -41.045 1.00 88.06 84 ILE A O 1
ATOM 676 N N . ILE A 1 85 ? 17.460 -1.153 -41.291 1.00 88.06 85 ILE A N 1
ATOM 677 C CA . ILE A 1 85 ? 17.298 -1.371 -42.728 1.00 88.06 85 ILE A CA 1
ATOM 678 C C . ILE A 1 85 ? 18.367 -0.554 -43.475 1.00 88.06 85 ILE A C 1
ATOM 680 O O . ILE A 1 85 ? 18.219 0.665 -43.599 1.00 88.06 85 ILE A O 1
ATOM 684 N N . PRO A 1 86 ? 19.423 -1.182 -44.034 1.00 80.19 86 PRO A N 1
ATOM 685 C CA . PRO A 1 86 ? 20.565 -0.442 -44.580 1.00 80.19 86 PRO A CA 1
ATOM 686 C C . PRO A 1 86 ? 20.210 0.384 -45.823 1.00 80.19 86 PRO A C 1
ATOM 688 O O . PRO A 1 86 ? 20.896 1.343 -46.143 1.00 80.19 86 PRO A O 1
ATOM 691 N N . SER A 1 87 ? 19.121 0.043 -46.520 1.00 78.81 87 SER A N 1
ATOM 692 C CA . SER A 1 87 ? 18.663 0.753 -47.721 1.00 78.81 87 SER A CA 1
ATOM 693 C C . SER A 1 87 ? 17.979 2.095 -47.444 1.00 78.81 87 SER A C 1
ATOM 695 O O . SER A 1 87 ? 17.834 2.896 -48.363 1.00 78.81 87 SER A O 1
ATOM 697 N N . VAL A 1 88 ? 17.534 2.338 -46.209 1.00 78.69 88 VAL A N 1
ATOM 698 C CA . VAL A 1 88 ? 16.798 3.556 -45.811 1.00 78.69 88 VAL A CA 1
ATOM 699 C C . VAL A 1 88 ? 17.528 4.318 -44.702 1.00 78.69 88 VAL A C 1
ATOM 701 O O . VAL A 1 88 ? 17.179 5.455 -44.388 1.00 78.69 88 VAL A O 1
ATOM 704 N N . SER A 1 89 ? 18.533 3.686 -44.095 1.00 82.94 89 SER A N 1
ATOM 705 C CA . SER A 1 89 ? 19.252 4.202 -42.942 1.00 82.94 89 SER A CA 1
ATOM 706 C C . SER A 1 89 ? 20.498 4.995 -43.355 1.00 82.94 89 SER A C 1
ATOM 708 O O . SER A 1 89 ? 21.318 4.478 -44.110 1.00 82.94 89 SER A O 1
ATOM 710 N N . PRO A 1 90 ? 20.711 6.209 -42.815 1.00 76.94 90 PRO A N 1
ATOM 711 C CA . PRO A 1 90 ? 21.946 6.968 -43.011 1.00 76.94 90 PRO A CA 1
ATOM 712 C C . PRO A 1 90 ? 23.126 6.437 -42.175 1.00 76.94 90 PRO A C 1
ATOM 714 O O . PRO A 1 90 ? 24.215 6.998 -42.244 1.00 76.94 90 PRO A O 1
ATOM 717 N N . THR A 1 91 ? 22.917 5.401 -41.352 1.00 82.62 91 THR A N 1
ATOM 718 C CA . THR A 1 91 ? 23.919 4.817 -40.441 1.00 82.62 91 THR A CA 1
ATOM 719 C C . THR A 1 91 ? 24.362 3.410 -40.861 1.00 82.62 91 THR A C 1
ATOM 721 O O . THR A 1 91 ? 24.773 2.624 -40.009 1.00 82.62 91 THR A O 1
ATOM 724 N N . ASP A 1 92 ? 24.244 3.066 -42.150 1.00 81.75 92 ASP A N 1
ATOM 725 C CA . ASP A 1 92 ? 24.665 1.776 -42.732 1.00 81.75 92 ASP A CA 1
ATOM 726 C C . ASP A 1 92 ? 24.136 0.540 -41.975 1.00 81.75 92 ASP A C 1
ATOM 728 O O . ASP A 1 92 ? 24.826 -0.462 -41.790 1.00 81.75 92 ASP A O 1
ATOM 732 N N . GLY A 1 93 ? 22.886 0.602 -41.508 1.00 80.88 93 GLY A N 1
ATOM 733 C CA . GLY A 1 93 ? 22.253 -0.510 -40.788 1.00 80.88 93 GLY A CA 1
ATOM 734 C C . GLY A 1 93 ? 22.604 -0.604 -39.297 1.00 80.88 93 GLY A C 1
ATOM 735 O O . GLY A 1 93 ? 22.152 -1.535 -38.632 1.00 80.88 93 GLY A O 1
ATOM 736 N N . VAL A 1 94 ? 23.391 0.330 -38.744 1.00 87.88 94 VAL A N 1
ATOM 737 C CA . VAL A 1 94 ? 23.731 0.357 -37.312 1.00 87.88 94 VAL A CA 1
ATOM 738 C C . VAL A 1 94 ? 22.649 1.117 -36.529 1.00 87.88 94 VAL A C 1
ATOM 740 O O . VAL A 1 94 ? 22.498 2.330 -36.723 1.00 87.88 94 VAL A O 1
ATOM 743 N N . PRO A 1 95 ? 21.912 0.464 -35.607 1.00 86.81 95 PRO A N 1
ATOM 744 C CA . PRO A 1 95 ? 20.841 1.098 -34.842 1.00 86.81 95 PRO A CA 1
ATOM 745 C C . PRO A 1 95 ? 21.392 1.857 -33.626 1.00 86.81 95 PRO A C 1
ATOM 747 O O . PRO A 1 95 ? 21.206 1.459 -32.474 1.00 86.81 95 PRO A O 1
ATOM 750 N N . LEU A 1 96 ? 22.068 2.982 -33.876 1.00 89.31 96 LEU A N 1
ATOM 751 C CA . LEU A 1 96 ? 22.648 3.840 -32.831 1.00 89.31 96 LEU A CA 1
ATOM 752 C C . LEU A 1 96 ? 21.601 4.330 -31.818 1.00 89.31 96 LEU A C 1
ATOM 754 O O . LEU A 1 96 ? 21.945 4.632 -30.677 1.00 89.31 96 LEU A O 1
ATOM 758 N N . GLN A 1 97 ? 20.325 4.368 -32.211 1.00 90.75 97 GLN A N 1
ATOM 759 C CA . GLN A 1 97 ? 19.216 4.797 -31.365 1.00 90.75 97 GLN A CA 1
ATOM 760 C C . GLN A 1 97 ? 18.900 3.842 -30.200 1.00 90.75 97 GLN A C 1
ATOM 762 O O . GLN A 1 97 ? 18.374 4.285 -29.174 1.00 90.75 97 GLN A O 1
ATOM 767 N N . PHE A 1 98 ? 19.218 2.549 -30.311 1.00 93.31 98 PHE A N 1
ATOM 768 C CA . PHE A 1 98 ? 18.928 1.591 -29.238 1.00 93.31 98 PHE A CA 1
ATOM 769 C C . PHE A 1 98 ? 19.839 1.756 -28.026 1.00 93.31 98 PHE A C 1
ATOM 771 O O . PHE A 1 98 ? 19.396 1.499 -26.911 1.00 93.31 98 PHE A O 1
ATOM 778 N N . THR A 1 99 ? 21.068 2.239 -28.210 1.00 93.00 99 THR A N 1
ATOM 779 C CA . THR A 1 99 ? 22.009 2.475 -27.107 1.00 93.00 99 THR A CA 1
ATOM 780 C C . THR A 1 99 ? 21.467 3.466 -26.064 1.00 93.00 99 THR A C 1
ATOM 782 O O . THR A 1 99 ? 21.333 3.077 -24.903 1.00 93.00 99 THR A O 1
ATOM 785 N N . PRO A 1 100 ? 21.101 4.718 -26.414 1.00 93.50 100 PRO A N 1
ATOM 786 C CA . PRO A 1 100 ? 20.539 5.654 -25.440 1.00 93.50 100 PRO A CA 1
ATOM 787 C C . PRO A 1 100 ? 19.169 5.200 -24.919 1.00 93.50 100 PRO A C 1
ATOM 789 O O . PRO A 1 100 ? 18.875 5.392 -23.741 1.00 93.50 100 PRO A O 1
ATOM 792 N N . LEU A 1 101 ? 18.350 4.554 -25.759 1.00 94.56 101 LEU A N 1
ATOM 793 C CA . LEU A 1 101 ? 17.048 4.025 -25.349 1.00 94.56 101 LEU A CA 1
ATOM 794 C C . LEU A 1 101 ? 17.192 2.946 -24.267 1.00 94.56 101 LEU A C 1
ATOM 796 O O . LEU A 1 101 ? 16.495 2.997 -23.259 1.00 94.56 101 LEU A O 1
ATOM 800 N N . ALA A 1 102 ? 18.123 2.005 -24.437 1.00 95.12 102 ALA A N 1
ATOM 801 C CA . ALA A 1 102 ? 18.384 0.954 -23.461 1.00 95.12 102 ALA A CA 1
ATOM 802 C C . ALA A 1 102 ? 18.834 1.534 -22.115 1.00 95.12 102 ALA A C 1
ATOM 804 O O . ALA A 1 102 ? 18.330 1.113 -21.078 1.00 95.12 102 ALA A O 1
ATOM 805 N N . ILE A 1 103 ? 19.722 2.536 -22.125 1.00 95.94 103 ILE A N 1
ATOM 806 C CA . ILE A 1 103 ? 20.186 3.204 -20.899 1.00 95.94 103 ILE A CA 1
ATOM 807 C C . ILE A 1 103 ? 19.008 3.837 -20.150 1.00 95.94 103 ILE A C 1
ATOM 809 O O . ILE A 1 103 ? 18.861 3.619 -18.948 1.00 95.94 103 ILE A O 1
ATOM 813 N N . ILE A 1 104 ? 18.147 4.578 -20.854 1.00 94.81 104 ILE A N 1
ATOM 814 C CA . ILE A 1 104 ? 16.974 5.225 -20.249 1.00 94.81 104 ILE A CA 1
ATOM 815 C C . ILE A 1 104 ? 16.018 4.179 -19.664 1.00 94.81 104 ILE A C 1
ATOM 817 O O . ILE A 1 104 ? 15.602 4.311 -18.516 1.00 94.81 104 ILE A O 1
ATOM 821 N N . ILE A 1 105 ? 15.713 3.115 -20.415 1.00 96.25 105 ILE A N 1
ATOM 822 C CA . ILE A 1 105 ? 14.819 2.043 -19.953 1.00 96.25 105 ILE A CA 1
ATOM 823 C C . ILE A 1 105 ? 15.381 1.358 -18.703 1.00 96.25 105 ILE A C 1
ATOM 825 O O . ILE A 1 105 ? 14.626 1.075 -17.776 1.00 96.25 105 ILE A O 1
ATOM 829 N N . VAL A 1 106 ? 16.692 1.106 -18.651 1.00 96.44 106 VAL A N 1
ATOM 830 C CA . VAL A 1 106 ? 17.337 0.484 -17.486 1.00 96.44 106 VAL A CA 1
ATOM 831 C C . VAL A 1 106 ? 17.251 1.388 -16.257 1.00 96.44 106 VAL A C 1
ATOM 833 O O . VAL A 1 106 ? 16.923 0.903 -15.177 1.00 96.44 106 VAL A O 1
ATOM 836 N N . ILE A 1 107 ? 17.501 2.691 -16.402 1.00 96.44 107 ILE A N 1
ATOM 837 C CA . ILE A 1 107 ? 17.396 3.644 -15.286 1.00 96.44 107 ILE A CA 1
ATOM 838 C C . ILE A 1 107 ? 15.951 3.714 -14.769 1.00 96.44 107 ILE A C 1
ATOM 840 O O . ILE A 1 107 ? 15.731 3.587 -13.563 1.00 96.44 107 ILE A O 1
ATOM 844 N N . ASP A 1 108 ? 14.968 3.838 -15.669 1.00 95.94 108 ASP A N 1
ATOM 845 C CA . ASP A 1 108 ? 13.542 3.826 -15.314 1.00 95.94 108 ASP A CA 1
ATOM 846 C C . ASP A 1 108 ? 13.160 2.517 -14.598 1.00 95.94 108 ASP A C 1
ATOM 848 O O . ASP A 1 108 ? 12.429 2.543 -13.606 1.00 95.94 108 ASP A O 1
ATOM 852 N N . ALA A 1 109 ? 13.683 1.375 -15.063 1.00 96.38 109 ALA A N 1
ATOM 853 C CA . ALA A 1 109 ? 13.418 0.067 -14.467 1.00 96.38 109 ALA A CA 1
ATOM 854 C C . ALA A 1 109 ? 13.969 -0.028 -13.043 1.00 96.38 109 ALA A C 1
ATOM 856 O O . ALA A 1 109 ? 13.298 -0.559 -12.161 1.00 96.38 109 ALA A O 1
ATOM 857 N N . ILE A 1 110 ? 15.167 0.506 -12.794 1.00 96.44 110 ILE A N 1
ATOM 858 C CA . ILE A 1 110 ? 15.766 0.513 -11.456 1.00 96.44 110 ILE A CA 1
ATOM 859 C C . ILE A 1 110 ? 14.896 1.321 -10.491 1.00 96.44 110 ILE A C 1
ATOM 861 O O . ILE A 1 110 ? 14.591 0.835 -9.401 1.00 96.44 110 ILE A O 1
ATOM 865 N N . PHE A 1 111 ? 14.459 2.523 -10.878 1.00 96.06 111 PHE A N 1
ATOM 866 C CA . PHE A 1 111 ? 13.620 3.348 -10.005 1.00 96.06 111 PHE A CA 1
ATOM 867 C C . PHE A 1 111 ? 12.244 2.730 -9.764 1.00 96.06 111 PHE A C 1
ATOM 869 O O . PHE A 1 111 ? 11.816 2.650 -8.613 1.00 96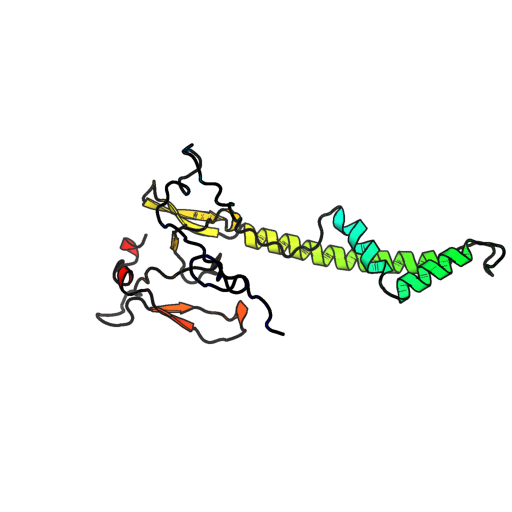.06 111 PHE A O 1
ATOM 876 N N . ALA A 1 112 ? 11.589 2.229 -10.815 1.00 95.56 112 ALA A N 1
ATOM 877 C CA . ALA A 1 112 ? 10.297 1.561 -10.691 1.00 95.56 112 ALA A CA 1
ATOM 878 C C . ALA A 1 112 ? 10.390 0.293 -9.826 1.00 95.56 112 ALA A C 1
ATOM 880 O O . ALA A 1 112 ? 9.541 0.062 -8.968 1.00 95.56 112 ALA A O 1
ATOM 881 N N . GLY A 1 113 ? 11.442 -0.508 -10.016 1.00 95.81 113 GLY A N 1
ATOM 882 C CA . GLY A 1 113 ? 11.683 -1.717 -9.232 1.00 95.81 113 GLY A CA 1
ATOM 883 C C . GLY A 1 113 ? 11.995 -1.413 -7.769 1.00 95.81 113 GLY A C 1
ATOM 884 O O . GLY A 1 113 ? 11.491 -2.093 -6.882 1.00 95.81 113 GLY A O 1
ATOM 885 N N . TYR A 1 114 ? 12.775 -0.366 -7.492 1.00 96.31 114 TYR A N 1
ATOM 886 C CA . TYR A 1 114 ? 13.067 0.062 -6.123 1.00 96.31 114 TYR A CA 1
ATOM 887 C C . TYR A 1 114 ? 11.822 0.582 -5.394 1.00 96.31 114 TYR A C 1
ATOM 889 O O . TYR A 1 114 ? 11.627 0.290 -4.213 1.00 96.31 114 TYR A O 1
ATOM 897 N N . GLU A 1 115 ? 10.969 1.338 -6.086 1.00 95.75 115 GLU A N 1
ATOM 898 C CA . GLU A 1 115 ? 9.699 1.796 -5.530 1.00 95.75 115 GLU A CA 1
ATOM 899 C C . GLU A 1 115 ? 8.760 0.620 -5.235 1.00 95.75 115 GLU A C 1
ATOM 901 O O . GLU A 1 115 ? 8.209 0.545 -4.137 1.00 95.75 115 GLU A O 1
ATOM 906 N N . ASP A 1 116 ? 8.620 -0.327 -6.167 1.00 96.38 116 ASP A N 1
ATOM 907 C CA . ASP A 1 116 ? 7.774 -1.504 -5.949 1.00 96.38 116 ASP A CA 1
ATOM 908 C C . ASP A 1 116 ? 8.333 -2.403 -4.838 1.00 96.38 116 ASP A C 1
ATOM 910 O O . ASP A 1 116 ? 7.580 -2.868 -3.990 1.00 96.38 116 ASP A O 1
ATOM 914 N N . TYR A 1 117 ? 9.658 -2.558 -4.748 1.00 94.75 117 TYR A N 1
ATOM 915 C CA . TYR A 1 117 ? 10.308 -3.272 -3.646 1.00 94.75 117 TYR A CA 1
ATOM 916 C C . TYR A 1 117 ? 9.971 -2.660 -2.281 1.00 94.75 117 TYR A C 1
ATOM 918 O O . TYR A 1 117 ? 9.637 -3.380 -1.342 1.00 94.75 117 TYR A O 1
ATOM 926 N N . LYS A 1 118 ? 9.991 -1.325 -2.167 1.00 96.12 118 LYS A N 1
ATOM 927 C CA . LYS A 1 118 ? 9.552 -0.645 -0.939 1.00 96.12 118 LYS A CA 1
ATOM 928 C C . LYS A 1 118 ? 8.091 -0.928 -0.605 1.00 96.12 118 LYS A C 1
ATOM 930 O O . LYS A 1 118 ? 7.768 -1.037 0.575 1.00 96.12 118 LYS A O 1
ATOM 935 N N . ARG A 1 119 ? 7.222 -1.044 -1.614 1.00 95.25 119 ARG A N 1
ATOM 936 C CA . ARG A 1 119 ? 5.811 -1.404 -1.409 1.00 95.25 119 ARG A CA 1
ATOM 937 C C . ARG A 1 119 ? 5.662 -2.835 -0.916 1.00 95.25 119 ARG A C 1
ATOM 939 O O . ARG A 1 119 ? 4.941 -3.029 0.049 1.00 95.25 119 ARG A O 1
ATOM 946 N N . HIS A 1 120 ? 6.405 -3.795 -1.474 1.00 94.94 120 HIS A N 1
ATOM 947 C CA . HIS A 1 120 ? 6.439 -5.170 -0.946 1.00 94.94 120 HIS A CA 1
ATOM 948 C C . HIS A 1 120 ? 6.870 -5.199 0.521 1.00 94.94 120 HIS A C 1
ATOM 950 O O . HIS A 1 120 ? 6.191 -5.799 1.345 1.00 94.94 120 HIS A O 1
ATOM 956 N N . MET A 1 121 ? 7.936 -4.473 0.877 1.00 95.00 121 MET A N 1
ATOM 957 C CA . MET A 1 121 ? 8.366 -4.382 2.277 1.00 95.00 121 MET A CA 1
ATOM 958 C C . MET A 1 121 ? 7.282 -3.783 3.187 1.00 95.00 121 MET A C 1
ATOM 960 O O . MET A 1 121 ? 7.089 -4.254 4.303 1.00 95.00 121 MET A O 1
ATOM 964 N N . ALA A 1 122 ? 6.590 -2.732 2.742 1.00 94.06 122 ALA A N 1
ATO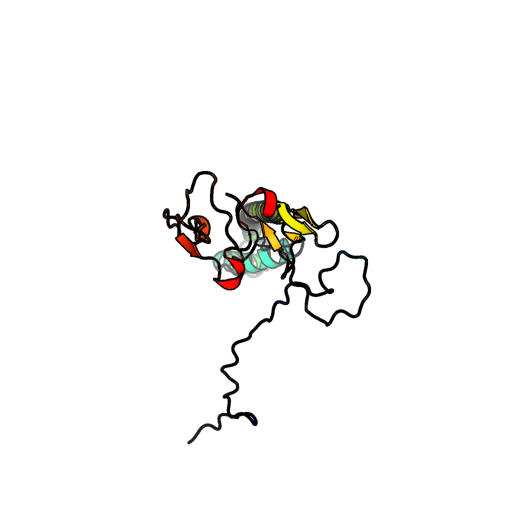M 965 C CA . ALA A 1 122 ? 5.520 -2.105 3.517 1.00 94.06 122 ALA A CA 1
ATOM 966 C C . ALA A 1 122 ? 4.279 -3.006 3.653 1.00 94.06 122 ALA A C 1
ATOM 968 O O . ALA A 1 122 ? 3.675 -3.057 4.729 1.00 94.06 122 ALA A O 1
ATOM 969 N N . ASP A 1 123 ? 3.924 -3.730 2.589 1.00 94.31 123 ASP A N 1
ATOM 970 C CA . ASP A 1 123 ? 2.858 -4.732 2.590 1.00 94.31 123 ASP A CA 1
ATOM 971 C C . ASP A 1 123 ? 3.184 -5.835 3.615 1.00 94.31 123 ASP A C 1
ATOM 973 O O . ASP A 1 123 ? 2.366 -6.107 4.495 1.00 94.31 123 ASP A O 1
ATOM 977 N N . ASP A 1 124 ? 4.404 -6.388 3.596 1.00 93.19 124 ASP A N 1
ATOM 978 C CA . ASP A 1 124 ? 4.858 -7.425 4.537 1.00 93.19 124 ASP A CA 1
ATOM 979 C C . ASP A 1 124 ? 4.809 -6.955 6.001 1.00 93.19 124 ASP A C 1
ATOM 981 O O . ASP A 1 124 ? 4.385 -7.698 6.894 1.00 93.19 124 ASP A O 1
ATOM 985 N N . LEU A 1 125 ? 5.199 -5.702 6.263 1.00 93.62 125 LEU A N 1
ATOM 986 C CA . LEU A 1 125 ? 5.104 -5.094 7.595 1.00 93.62 125 LEU A CA 1
ATOM 987 C C . LEU A 1 125 ? 3.649 -4.949 8.059 1.00 93.62 125 LEU A C 1
ATOM 989 O O . LEU A 1 125 ? 3.345 -5.212 9.219 1.00 93.62 125 LEU A O 1
ATOM 993 N N . THR A 1 126 ? 2.746 -4.558 7.161 1.00 91.75 126 THR A N 1
ATOM 994 C CA . THR A 1 126 ? 1.318 -4.394 7.478 1.00 91.75 126 THR A CA 1
ATOM 995 C C . THR A 1 126 ? 0.653 -5.748 7.727 1.00 91.75 126 THR A C 1
ATOM 997 O O . THR A 1 126 ? -0.132 -5.903 8.656 1.00 91.75 126 THR A O 1
ATOM 1000 N N . ILE A 1 127 ? 1.000 -6.753 6.926 1.00 92.06 127 ILE A N 1
ATOM 1001 C CA . ILE A 1 127 ? 0.469 -8.116 7.009 1.00 92.06 127 ILE A CA 1
ATOM 1002 C C . ILE A 1 127 ? 0.888 -8.821 8.308 1.00 92.06 127 ILE A C 1
ATOM 1004 O O . ILE A 1 127 ? 0.087 -9.552 8.896 1.00 92.06 127 ILE A O 1
ATOM 1008 N N . SER A 1 128 ? 2.129 -8.601 8.745 1.00 93.12 128 SER A N 1
ATOM 1009 C CA . SER A 1 128 ? 2.703 -9.191 9.963 1.00 93.12 128 SER A CA 1
ATOM 1010 C C . SER A 1 128 ? 2.405 -8.399 11.241 1.00 93.12 128 SER A C 1
ATOM 1012 O O . SER A 1 128 ? 2.759 -8.846 12.336 1.00 93.12 128 SER A O 1
ATOM 1014 N N . ALA A 1 129 ? 1.743 -7.241 11.133 1.00 93.50 129 ALA A N 1
ATOM 1015 C CA . ALA A 1 129 ? 1.277 -6.495 12.294 1.00 93.50 129 ALA A CA 1
ATOM 1016 C C . ALA A 1 129 ? 0.346 -7.367 13.148 1.00 93.50 129 ALA A C 1
ATOM 1018 O O . ALA A 1 129 ? -0.349 -8.248 12.642 1.00 93.50 129 ALA A O 1
ATOM 1019 N N . LYS A 1 130 ? 0.349 -7.141 14.462 1.00 93.62 130 LYS A N 1
ATOM 1020 C CA . LYS A 1 130 ? -0.397 -7.964 15.418 1.00 93.62 130 LYS A CA 1
ATOM 1021 C C . LYS A 1 130 ? -1.678 -7.280 15.873 1.00 93.62 130 LYS A C 1
ATOM 1023 O O . LYS A 1 130 ? -1.771 -6.055 15.910 1.00 93.62 130 LYS A O 1
ATOM 1028 N N . THR A 1 131 ? -2.665 -8.086 16.232 1.00 93.06 131 THR A N 1
ATOM 1029 C CA . THR A 1 131 ? -3.879 -7.662 16.931 1.00 93.06 131 THR A CA 1
ATOM 1030 C C . THR A 1 131 ? -4.309 -8.751 17.910 1.00 93.06 131 THR A C 1
ATOM 1032 O O . THR A 1 131 ? -3.878 -9.898 17.798 1.00 93.06 131 THR A O 1
ATOM 1035 N N . ARG A 1 132 ? -5.134 -8.396 18.894 1.00 92.69 132 ARG A N 1
ATOM 1036 C CA . ARG A 1 132 ? -5.626 -9.332 19.907 1.00 92.69 132 ARG A CA 1
ATOM 1037 C C . ARG A 1 132 ? -7.023 -9.809 19.539 1.00 92.69 132 ARG A C 1
ATOM 1039 O O . ARG A 1 132 ? -7.963 -9.014 19.525 1.00 92.69 132 ARG A O 1
ATOM 1046 N N . VAL A 1 133 ? -7.154 -11.105 19.269 1.00 92.00 133 VAL A N 1
ATOM 1047 C CA . VAL A 1 133 ? -8.408 -11.770 18.892 1.00 92.00 133 VAL A CA 1
ATOM 1048 C C . VAL A 1 133 ? -8.896 -12.641 20.047 1.00 92.00 133 VAL A C 1
ATOM 1050 O O . VAL A 1 133 ? -8.116 -13.337 20.686 1.00 92.00 133 VAL A O 1
ATOM 1053 N N . PHE A 1 134 ? -10.198 -12.626 20.318 1.00 90.31 134 PHE A N 1
ATOM 1054 C CA . PHE A 1 134 ? -10.808 -13.457 21.350 1.00 90.31 134 PHE A CA 1
ATOM 1055 C C . PHE A 1 134 ? -10.892 -14.925 20.909 1.00 90.31 134 PHE A C 1
ATOM 1057 O O . PHE A 1 134 ? -11.721 -15.302 20.069 1.00 90.31 134 PHE A O 1
ATOM 1064 N N . ASN A 1 135 ? -10.084 -15.782 21.531 1.00 87.06 135 ASN A N 1
ATOM 1065 C CA . ASN A 1 135 ? -10.141 -17.222 21.349 1.00 87.06 135 ASN A CA 1
ATOM 1066 C C . ASN A 1 135 ? -11.306 -17.807 22.156 1.00 87.06 135 ASN A C 1
ATOM 1068 O O . ASN A 1 135 ? -11.296 -17.890 23.384 1.00 87.06 135 ASN A O 1
ATOM 1072 N N . ARG A 1 136 ? -12.323 -18.290 21.444 1.00 82.81 136 ARG A N 1
ATOM 1073 C CA . ARG A 1 136 ? -13.564 -18.816 22.039 1.00 82.81 136 ARG A CA 1
ATOM 1074 C C . ARG A 1 136 ? -13.370 -20.091 22.861 1.00 82.81 136 ARG A C 1
ATOM 1076 O O . ARG A 1 136 ? -14.188 -20.368 23.735 1.00 82.81 136 ARG A O 1
ATOM 1083 N N . GLN A 1 137 ? -12.352 -20.890 22.544 1.00 83.44 137 GLN A N 1
ATOM 1084 C CA . GLN A 1 137 ? -12.102 -22.173 23.205 1.00 83.44 137 GLN A CA 1
ATOM 1085 C C . GLN A 1 137 ? -11.383 -21.969 24.532 1.00 83.44 137 GLN A C 1
ATOM 1087 O O . GLN A 1 137 ? -11.784 -22.552 25.537 1.00 83.44 137 GLN A O 1
ATOM 1092 N N . LEU A 1 138 ? -10.363 -21.111 24.521 1.00 84.94 138 LEU A N 1
ATOM 1093 C CA . LEU A 1 138 ? -9.586 -20.758 25.707 1.00 84.94 138 LEU A CA 1
ATOM 1094 C C . LEU A 1 138 ? -10.285 -19.693 26.563 1.00 84.94 138 LEU A C 1
ATOM 1096 O O . LEU A 1 138 ? -10.020 -19.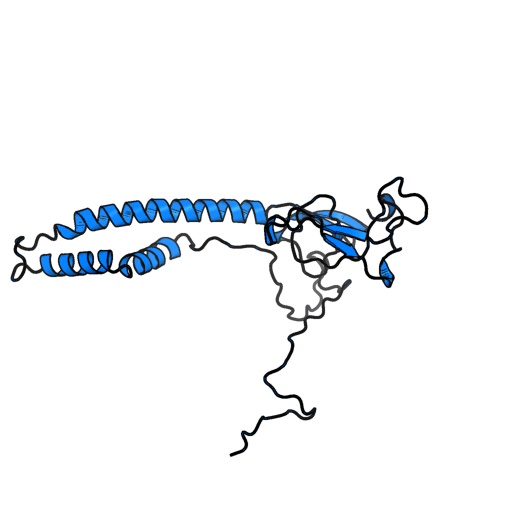610 27.754 1.00 84.94 138 LEU A O 1
ATOM 1100 N N . ARG A 1 139 ? -11.239 -18.950 25.979 1.00 85.19 139 ARG A N 1
ATOM 1101 C CA . ARG A 1 139 ? -11.899 -17.774 26.573 1.00 85.19 139 ARG A CA 1
ATOM 1102 C C . ARG A 1 139 ? -10.911 -16.669 26.953 1.00 85.19 139 ARG A C 1
ATOM 1104 O O . ARG A 1 139 ? -11.118 -15.964 27.933 1.00 85.19 139 ARG A O 1
ATOM 1111 N N . GLU A 1 140 ? -9.870 -16.513 26.147 1.00 87.81 140 GLU A N 1
ATOM 1112 C CA . GLU A 1 140 ? -8.787 -15.551 26.349 1.00 87.81 140 GLU A CA 1
ATOM 1113 C C . GLU A 1 140 ? -8.475 -14.839 25.031 1.00 87.81 140 GLU A C 1
ATOM 1115 O O . GLU A 1 140 ? -8.792 -15.349 23.954 1.00 87.81 140 GLU A O 1
ATOM 1120 N N . PHE A 1 141 ? -7.862 -13.659 25.107 1.00 89.31 141 PHE A N 1
ATOM 1121 C CA . PHE A 1 141 ? -7.350 -12.974 23.923 1.00 89.31 141 PHE A CA 1
ATOM 1122 C C . PHE A 1 141 ? -5.970 -13.508 23.558 1.00 89.31 141 PHE A C 1
ATOM 1124 O O . PHE A 1 141 ? -5.073 -13.561 24.397 1.00 89.31 141 PHE A O 1
ATOM 1131 N N . GLU A 1 142 ? -5.792 -13.862 22.291 1.00 91.25 142 GLU A N 1
ATOM 1132 C CA . GLU A 1 142 ? -4.511 -14.284 21.734 1.00 91.25 142 GLU A CA 1
ATOM 1133 C C . GLU A 1 142 ? -4.019 -13.273 20.695 1.00 91.25 142 GLU A C 1
ATOM 1135 O O . GLU A 1 142 ? -4.812 -12.615 20.015 1.00 91.25 142 GLU A O 1
ATOM 1140 N N . GLU A 1 143 ? -2.699 -13.121 20.587 1.00 92.75 143 GLU A N 1
ATOM 1141 C CA . GLU A 1 143 ? -2.096 -12.296 19.544 1.00 92.75 143 GLU A CA 1
ATOM 1142 C C . GLU A 1 143 ? -2.091 -13.042 18.211 1.00 92.75 143 GLU A C 1
ATOM 1144 O O . GLU A 1 143 ? -1.552 -14.143 18.102 1.00 92.75 143 GLU A O 1
ATOM 1149 N N . VAL A 1 144 ? -2.640 -12.396 17.189 1.00 92.12 144 VAL A N 1
ATOM 1150 C CA . VAL A 1 144 ? -2.766 -12.924 15.832 1.00 92.12 144 VAL A CA 1
ATOM 1151 C C . VAL A 1 144 ? -2.249 -11.883 14.842 1.00 92.12 144 VAL A C 1
ATOM 1153 O O . VAL A 1 144 ? -2.399 -10.677 15.050 1.00 92.12 144 VAL A O 1
ATOM 1156 N N . GLU A 1 145 ? -1.616 -12.335 13.760 1.00 93.44 145 GLU A N 1
ATOM 1157 C CA . GLU A 1 145 ? -1.180 -11.456 12.671 1.00 93.44 145 GLU A CA 1
ATOM 1158 C C . GLU A 1 145 ? -2.378 -10.945 11.857 1.00 93.44 145 GLU A C 1
ATOM 1160 O O . GLU A 1 145 ? -3.372 -11.649 11.672 1.00 93.44 145 GLU A O 1
ATOM 1165 N N . TRP A 1 146 ? -2.282 -9.742 11.293 1.00 94.06 146 TRP A N 1
ATOM 1166 C CA . TRP A 1 146 ? -3.383 -9.119 10.557 1.00 94.06 146 TRP A CA 1
ATOM 1167 C C . TRP A 1 146 ? -3.876 -9.976 9.390 1.00 94.06 146 TRP A C 1
ATOM 1169 O O . TRP A 1 146 ? -5.086 -10.031 9.174 1.00 94.06 146 TRP A O 1
ATOM 1179 N N . ARG A 1 147 ? -2.994 -10.709 8.695 1.00 90.81 147 ARG A N 1
ATOM 1180 C CA . ARG A 1 147 ? -3.397 -11.648 7.623 1.00 90.81 147 ARG A CA 1
ATOM 1181 C C . ARG A 1 147 ? -4.271 -12.813 8.084 1.00 90.81 147 ARG A C 1
ATOM 1183 O O . ARG A 1 147 ? -4.965 -13.405 7.259 1.00 90.81 147 ARG A O 1
ATOM 1190 N N . GLU A 1 148 ? -4.207 -13.184 9.358 1.00 89.88 148 GLU A N 1
ATOM 1191 C CA . GLU A 1 148 ? -4.949 -14.322 9.906 1.00 89.88 148 GLU A CA 1
ATOM 1192 C C . GLU A 1 148 ? -6.322 -13.916 10.463 1.00 89.88 148 GLU A C 1
ATOM 1194 O O . GLU A 1 148 ? -7.155 -14.794 10.704 1.00 89.88 148 GLU A O 1
ATOM 1199 N N . LEU A 1 149 ? -6.579 -12.607 10.593 1.00 89.75 149 LEU A N 1
ATOM 1200 C CA . LEU A 1 149 ? -7.848 -12.041 11.045 1.00 89.75 149 LEU A CA 1
ATOM 1201 C C . LEU A 1 149 ? -8.995 -12.382 10.080 1.00 89.75 149 LEU A C 1
ATOM 1203 O O . LEU A 1 149 ? -8.888 -12.224 8.859 1.00 89.75 149 LEU A O 1
ATOM 1207 N N . LYS A 1 150 ? -10.130 -12.819 10.631 1.00 88.62 150 LYS A N 1
ATOM 1208 C CA . LYS A 1 150 ? -11.315 -13.247 9.878 1.00 88.62 150 LYS A CA 1
ATOM 1209 C C . LYS A 1 150 ? -12.541 -12.420 10.236 1.00 88.62 150 LYS A C 1
ATOM 1211 O O . LYS A 1 150 ? -12.727 -11.927 11.345 1.00 88.62 150 LYS A O 1
ATOM 1216 N N . VAL A 1 151 ? -13.453 -12.321 9.271 1.00 88.50 151 VAL A N 1
ATOM 1217 C CA . VAL A 1 151 ? -14.759 -11.685 9.481 1.00 88.50 151 VAL A CA 1
ATOM 1218 C C . VAL A 1 151 ? -15.546 -12.467 10.539 1.00 88.50 151 VAL A C 1
ATOM 1220 O O . VAL A 1 151 ? -15.839 -13.643 10.336 1.00 88.50 151 VAL A O 1
ATOM 1223 N N . GLY A 1 152 ? -15.923 -11.793 11.628 1.00 87.75 152 GLY A N 1
ATOM 1224 C CA . GLY A 1 152 ? -16.616 -12.393 12.777 1.00 87.75 152 GLY A CA 1
ATOM 1225 C C . GLY A 1 152 ? -15.716 -12.655 13.991 1.00 87.75 152 GLY A C 1
ATOM 1226 O O . GLY A 1 152 ? -16.222 -13.089 15.033 1.00 87.75 152 GLY A O 1
ATOM 1227 N N . ASP A 1 153 ? -14.414 -12.378 13.875 1.00 88.62 153 ASP A N 1
ATOM 1228 C CA . ASP A 1 153 ? -13.506 -12.301 15.017 1.00 88.62 153 ASP A CA 1
ATOM 1229 C C . ASP A 1 153 ? -13.866 -11.119 15.919 1.00 88.62 153 ASP A C 1
ATOM 1231 O O . ASP A 1 153 ? -14.299 -10.059 15.462 1.00 88.62 153 ASP A O 1
ATOM 1235 N N . ILE A 1 154 ? -13.701 -11.327 17.223 1.00 90.94 154 ILE A N 1
ATOM 1236 C CA . ILE A 1 154 ? -13.867 -10.280 18.229 1.00 90.94 154 ILE A CA 1
ATOM 1237 C C . ILE A 1 154 ? -12.468 -9.813 18.590 1.00 90.94 154 ILE A C 1
ATOM 1239 O O . ILE A 1 154 ? -11.647 -10.624 19.009 1.00 90.94 154 ILE A O 1
ATOM 1243 N N . VAL A 1 155 ? -12.210 -8.521 18.420 1.00 92.31 155 VAL A N 1
ATOM 1244 C CA . VAL A 1 155 ? -10.911 -7.911 18.704 1.00 92.31 155 VAL A CA 1
ATOM 1245 C C . VAL A 1 155 ? -11.023 -6.892 19.823 1.00 92.31 155 VAL A C 1
ATOM 1247 O O . VAL A 1 155 ? -12.064 -6.253 19.990 1.00 92.31 155 VAL A O 1
ATOM 1250 N N . VAL A 1 156 ? -9.934 -6.727 20.565 1.00 90.88 156 VAL A N 1
ATOM 1251 C CA . VAL A 1 156 ? -9.751 -5.620 21.507 1.00 90.88 156 VAL A CA 1
ATOM 1252 C C . VAL A 1 156 ? -8.713 -4.661 20.933 1.00 90.88 156 VAL A C 1
ATOM 1254 O O . VAL A 1 156 ? -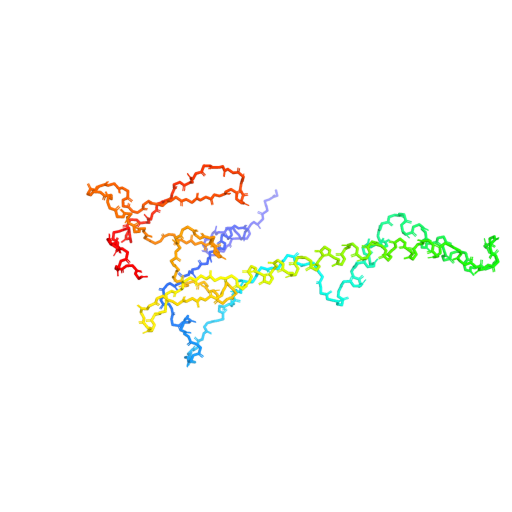7.698 -5.094 20.393 1.00 90.88 156 VAL A O 1
ATOM 1257 N N . ALA A 1 157 ? -8.980 -3.360 21.028 1.00 89.81 157 ALA A N 1
ATOM 1258 C CA . ALA A 1 157 ? -8.087 -2.316 20.542 1.00 89.81 157 ALA A CA 1
ATOM 1259 C C . ALA A 1 157 ? -7.960 -1.220 21.600 1.00 89.81 157 ALA A C 1
ATOM 1261 O O . ALA A 1 157 ? -8.968 -0.733 22.118 1.00 89.81 157 ALA A O 1
ATOM 1262 N N . ASN A 1 158 ? -6.726 -0.826 21.913 1.00 88.81 158 ASN A N 1
ATOM 1263 C CA . ASN A 1 158 ? -6.439 0.242 22.866 1.00 88.81 158 ASN A CA 1
ATOM 1264 C C . ASN A 1 158 ? -5.228 1.051 22.387 1.00 88.81 158 ASN A C 1
ATOM 1266 O O . ASN A 1 158 ? -4.115 0.547 22.429 1.00 88.81 158 ASN A O 1
ATOM 1270 N N . HIS A 1 159 ? -5.441 2.290 21.928 1.00 88.31 159 HIS A N 1
ATOM 1271 C CA . HIS A 1 159 ? -4.387 3.138 21.340 1.00 88.31 159 HIS A CA 1
ATOM 1272 C C . HIS A 1 159 ? -3.589 2.456 20.206 1.00 88.31 159 HIS A C 1
ATOM 1274 O O . HIS A 1 159 ? -2.415 2.746 19.987 1.00 88.31 159 HIS A O 1
ATOM 1280 N N . GLU A 1 160 ? -4.238 1.558 19.467 1.00 90.62 160 GLU A N 1
ATOM 1281 C CA . GLU A 1 160 ? -3.644 0.765 18.391 1.00 90.62 160 GLU A CA 1
ATOM 1282 C C . GLU A 1 160 ? -4.303 1.099 17.048 1.00 90.62 160 GLU A C 1
ATOM 1284 O O . GLU A 1 160 ? -5.462 1.519 16.985 1.00 90.62 160 GLU A O 1
ATOM 1289 N N . ILE A 1 161 ? -3.563 0.890 15.958 1.00 91.06 161 ILE A N 1
ATOM 1290 C CA . ILE A 1 161 ? -4.119 0.988 14.607 1.00 91.06 161 ILE A CA 1
ATOM 1291 C C . ILE A 1 161 ? -5.048 -0.205 14.383 1.00 91.06 161 ILE A C 1
ATOM 1293 O O . ILE A 1 161 ? -4.706 -1.346 14.688 1.00 91.06 161 ILE A O 1
ATOM 1297 N N . LEU A 1 162 ? -6.227 0.063 13.830 1.00 92.19 162 LEU A N 1
ATOM 1298 C CA . LEU A 1 162 ? -7.218 -0.965 13.550 1.00 92.19 162 LEU A CA 1
ATOM 1299 C C . LEU A 1 162 ? -6.836 -1.758 12.295 1.00 92.19 162 LEU A C 1
ATOM 1301 O O . LEU A 1 162 ? -6.604 -1.179 11.236 1.00 92.19 162 LEU A O 1
ATOM 1305 N N . ALA A 1 163 ? -6.818 -3.086 12.425 1.00 90.56 163 ALA A N 1
ATOM 1306 C CA . ALA A 1 163 ? -6.428 -4.022 11.369 1.00 90.56 163 ALA A CA 1
ATOM 1307 C C . ALA A 1 163 ? -7.432 -4.127 10.206 1.00 90.56 163 ALA A C 1
ATOM 1309 O O . ALA A 1 163 ? -7.091 -4.630 9.136 1.00 90.56 163 ALA A O 1
ATOM 1310 N N . ALA A 1 164 ? -8.683 -3.723 10.440 1.00 91.75 164 ALA A N 1
ATOM 1311 C CA . ALA A 1 164 ? -9.789 -3.802 9.494 1.00 91.75 164 ALA A CA 1
ATOM 1312 C C . ALA A 1 164 ? -10.930 -2.860 9.918 1.00 91.75 164 ALA A C 1
ATOM 1314 O O . ALA A 1 164 ? -10.901 -2.268 11.001 1.00 91.75 164 ALA A O 1
ATOM 1315 N N . ASP A 1 165 ? -11.972 -2.777 9.091 1.00 91.69 165 ASP A N 1
ATOM 1316 C CA . ASP A 1 165 ? -13.234 -2.143 9.470 1.00 91.69 165 ASP A CA 1
ATOM 1317 C C . ASP A 1 165 ? -13.906 -2.935 10.603 1.00 91.69 165 ASP A C 1
ATOM 1319 O O . ASP A 1 165 ? -14.238 -4.113 10.445 1.00 91.69 165 ASP A O 1
ATOM 1323 N N . ILE A 1 166 ? -14.143 -2.282 11.743 1.00 91.69 166 ILE A N 1
ATOM 1324 C CA . ILE A 1 166 ? -14.738 -2.904 12.933 1.00 91.69 166 ILE A CA 1
ATOM 1325 C C . ILE A 1 166 ? -16.080 -2.278 13.309 1.00 91.69 166 ILE A C 1
ATOM 1327 O O . ILE A 1 166 ? -16.340 -1.095 13.077 1.00 91.69 166 ILE A O 1
ATOM 1331 N N . MET A 1 167 ? -16.920 -3.076 13.965 1.00 91.25 167 MET A N 1
ATOM 1332 C CA . MET A 1 167 ? -18.109 -2.601 14.663 1.00 91.25 167 MET A CA 1
ATOM 1333 C C . MET A 1 167 ? -17.820 -2.565 16.161 1.00 91.25 167 MET A C 1
ATOM 1335 O O . MET A 1 167 ? -17.473 -3.584 16.753 1.00 91.25 167 MET A O 1
ATOM 1339 N N . ILE A 1 168 ? -17.983 -1.397 16.781 1.00 92.12 168 ILE A N 1
ATOM 1340 C CA . ILE A 1 168 ? -17.831 -1.253 18.230 1.00 92.12 168 ILE A CA 1
ATOM 1341 C C . ILE A 1 168 ? -18.967 -2.022 18.905 1.00 92.12 168 ILE A C 1
ATOM 1343 O O . ILE A 1 168 ? -20.137 -1.742 18.651 1.00 92.12 168 ILE A O 1
ATOM 1347 N N . LEU A 1 169 ? -18.620 -2.982 19.762 1.00 90.06 169 LEU A N 1
ATOM 1348 C CA . LEU A 1 169 ? -19.591 -3.743 20.551 1.00 90.06 169 LEU A CA 1
ATOM 1349 C C . LEU A 1 169 ? -19.740 -3.147 21.950 1.00 90.06 169 LEU A C 1
ATOM 1351 O O . LEU A 1 169 ? -20.853 -2.912 22.410 1.00 90.06 169 LEU A O 1
ATOM 1355 N N . ALA A 1 170 ? -18.628 -2.853 22.608 1.00 88.69 170 ALA A N 1
ATOM 1356 C CA . ALA A 1 170 ? -18.603 -2.280 23.942 1.00 88.69 170 ALA A CA 1
ATOM 1357 C C . ALA A 1 170 ? -17.362 -1.401 24.099 1.00 88.69 170 ALA A C 1
ATOM 1359 O O . ALA A 1 170 ? -16.399 -1.538 23.345 1.00 88.69 170 ALA A O 1
ATOM 1360 N N . VAL A 1 171 ? -17.400 -0.494 25.072 1.00 88.75 171 VAL A N 1
ATOM 1361 C CA . VAL A 1 171 ? -16.259 0.349 25.433 1.00 88.75 171 VAL A CA 1
ATOM 1362 C C . VAL A 1 171 ? -16.091 0.274 26.937 1.00 88.75 171 VAL A C 1
ATOM 1364 O O . VAL A 1 171 ? -17.040 0.552 27.671 1.00 88.75 171 VAL A O 1
ATOM 1367 N N . VAL A 1 172 ? -14.891 -0.093 27.375 1.00 83.25 172 VAL A N 1
ATOM 1368 C CA . VAL A 1 172 ? -14.544 -0.118 28.794 1.00 83.25 172 VAL A CA 1
ATOM 1369 C C . VAL A 1 172 ? -14.273 1.320 29.252 1.00 83.25 172 VAL A C 1
ATOM 1371 O O . VAL A 1 172 ? -13.499 2.026 28.598 1.00 83.25 172 VAL A O 1
ATOM 1374 N N . PRO A 1 173 ? -14.920 1.801 30.326 1.00 75.50 173 PRO A N 1
ATOM 1375 C CA . PRO A 1 173 ? -14.653 3.130 30.855 1.00 75.50 173 PRO A CA 1
ATOM 1376 C C . PRO A 1 173 ? -13.243 3.194 31.456 1.00 75.50 173 PRO A C 1
ATOM 1378 O O . PRO A 1 173 ? -12.828 2.286 32.169 1.00 75.50 173 PRO A O 1
ATOM 1381 N N . ALA A 1 174 ? -12.522 4.289 31.204 1.00 68.75 174 ALA A N 1
ATOM 1382 C CA . ALA A 1 174 ? -11.218 4.515 31.823 1.00 68.75 174 ALA A CA 1
ATOM 1383 C C . ALA A 1 174 ? -11.347 4.603 33.355 1.00 68.75 174 ALA A C 1
ATOM 1385 O O . ALA A 1 174 ? -12.276 5.243 33.873 1.00 68.75 174 ALA A O 1
ATOM 1386 N N . GLU A 1 175 ? -10.405 3.985 34.076 1.00 60.62 175 GLU A N 1
ATOM 1387 C CA . GLU A 1 175 ? -10.392 3.997 35.539 1.00 60.62 175 GLU A CA 1
ATOM 1388 C C . GLU A 1 175 ? -10.456 5.433 36.083 1.00 60.62 175 GLU A C 1
ATOM 1390 O O . GLU A 1 175 ? -9.711 6.324 35.675 1.00 60.62 175 GLU A O 1
ATOM 1395 N N . GLY A 1 176 ? -11.389 5.676 37.007 1.00 57.22 176 GLY A N 1
ATOM 1396 C CA . GLY A 1 176 ? -11.610 6.998 37.599 1.00 57.22 176 GLY A CA 1
ATOM 1397 C C . GLY A 1 176 ? -12.714 7.834 36.946 1.00 57.22 176 GLY A C 1
ATOM 1398 O O . GLY A 1 176 ? -13.071 8.876 37.508 1.00 57.22 176 GLY A O 1
ATOM 1399 N N . SER A 1 177 ? -13.335 7.374 35.849 1.00 55.44 177 SER A N 1
ATOM 1400 C CA . SER A 1 177 ? -14.598 7.950 35.361 1.00 55.44 177 SER A CA 1
ATOM 1401 C C . SER A 1 177 ? -15.739 7.583 36.318 1.00 55.44 177 SER A C 1
ATOM 1403 O O . SER A 1 177 ? -16.464 6.602 36.153 1.00 55.44 177 SER A O 1
ATOM 1405 N N . ARG A 1 178 ? -15.840 8.347 37.411 1.00 47.94 178 ARG A N 1
ATOM 1406 C CA . ARG A 1 178 ? -16.874 8.213 38.440 1.00 47.94 178 ARG A CA 1
ATOM 1407 C C . ARG A 1 178 ? -18.259 8.182 37.793 1.00 47.94 178 ARG A C 1
ATOM 1409 O O . ARG A 1 178 ? -18.620 9.109 37.078 1.00 47.94 178 ARG A O 1
ATOM 1416 N N . SER A 1 179 ? -19.023 7.133 38.105 1.00 47.19 179 SER A N 1
ATOM 1417 C CA . SER A 1 179 ? -20.492 7.079 38.123 1.00 47.19 179 SER A CA 1
ATOM 1418 C C . SER A 1 179 ? -21.190 8.096 37.200 1.00 47.19 179 SER A C 1
ATOM 1420 O O . SER A 1 179 ? -21.718 9.100 37.673 1.00 47.19 179 SER A O 1
ATOM 1422 N N . GLY A 1 180 ? -21.194 7.834 35.888 1.00 52.50 180 GLY A N 1
ATOM 1423 C CA . GLY A 1 180 ? -22.021 8.570 34.917 1.00 52.50 180 GLY A CA 1
ATOM 1424 C C . GLY A 1 180 ? -21.293 9.209 33.729 1.00 52.50 180 GLY A C 1
ATOM 1425 O O . GLY A 1 180 ? -21.962 9.696 32.822 1.00 52.50 180 GLY A O 1
ATOM 1426 N N . GLY A 1 181 ? -19.958 9.199 33.681 1.00 53.09 181 GLY A N 1
ATOM 1427 C CA . GLY A 1 181 ? -19.195 9.772 32.566 1.00 53.09 181 GLY A CA 1
ATOM 1428 C C . GLY A 1 181 ? -18.837 8.750 31.483 1.00 53.09 181 GLY A C 1
ATOM 1429 O O . GLY A 1 181 ? -17.926 7.949 31.673 1.00 53.09 181 GLY A O 1
ATOM 1430 N N . ASN A 1 182 ? -19.505 8.828 30.329 1.00 57.66 182 ASN A N 1
ATOM 1431 C CA . ASN A 1 182 ? -19.105 8.219 29.049 1.00 57.66 182 ASN A CA 1
ATOM 1432 C C . ASN A 1 182 ? -19.104 6.679 28.940 1.00 57.66 182 ASN A C 1
ATOM 1434 O O . ASN A 1 182 ? -18.265 6.105 28.246 1.00 57.66 182 ASN A O 1
ATOM 1438 N N . MET A 1 183 ? -20.087 5.996 29.537 1.00 71.06 183 MET A N 1
ATOM 1439 C CA . MET A 1 183 ? -20.309 4.570 29.245 1.00 71.06 183 MET A CA 1
ATOM 1440 C C . MET A 1 183 ? -20.579 4.370 27.748 1.00 71.06 183 MET A C 1
ATOM 1442 O O . MET A 1 183 ? -21.519 4.947 27.197 1.00 71.06 183 MET A O 1
ATOM 1446 N N . GLY A 1 184 ? -19.765 3.545 27.090 1.00 78.38 184 GLY A N 1
ATOM 1447 C CA . GLY A 1 184 ? -19.944 3.223 25.677 1.00 78.38 184 GLY A CA 1
ATOM 1448 C C . GLY A 1 184 ? -19.383 4.227 24.679 1.00 78.38 184 GLY A C 1
ATOM 1449 O O . GLY A 1 184 ? -19.675 4.072 23.499 1.00 78.38 184 GLY A O 1
ATOM 1450 N N . LEU A 1 185 ? -18.632 5.247 25.101 1.00 87.50 185 LEU A N 1
ATOM 1451 C CA . LEU A 1 185 ? -18.052 6.231 24.186 1.00 87.50 185 LEU A CA 1
ATOM 1452 C C . LEU A 1 185 ? -16.554 6.004 24.009 1.00 87.50 185 LEU A C 1
ATOM 1454 O O . LEU A 1 185 ? -15.816 5.979 24.990 1.00 87.50 185 LEU A O 1
ATOM 1458 N N . CYS A 1 186 ? -16.100 5.907 22.761 1.00 88.44 186 CYS A N 1
ATOM 1459 C CA . CYS A 1 186 ? -14.682 5.857 22.418 1.00 88.44 186 CYS A CA 1
ATOM 1460 C C . CYS A 1 186 ? -14.302 6.964 21.432 1.00 88.44 186 CYS A C 1
ATOM 1462 O O . CYS A 1 186 ? -15.132 7.504 20.695 1.00 88.44 186 CYS A O 1
ATOM 1464 N N . TYR A 1 187 ? -13.014 7.278 21.411 1.00 90.62 187 TYR A N 1
ATOM 1465 C CA . TYR A 1 187 ? -12.423 8.257 20.513 1.00 90.62 187 TYR A CA 1
ATOM 1466 C C . TYR A 1 187 ? -11.628 7.533 19.434 1.00 90.62 187 TYR A C 1
ATOM 1468 O O . TYR A 1 187 ? -10.848 6.634 19.736 1.00 90.62 187 TYR A O 1
ATOM 1476 N N . VAL A 1 188 ? -11.831 7.921 18.178 1.00 91.75 188 VAL A N 1
ATOM 1477 C CA . VAL A 1 188 ? -11.115 7.360 17.029 1.00 91.75 188 VAL A CA 1
ATOM 1478 C C . VAL A 1 188 ? -10.343 8.477 16.346 1.00 91.75 188 VAL A C 1
ATOM 1480 O O . VAL A 1 188 ? -10.921 9.498 15.973 1.00 91.75 188 VAL A O 1
ATOM 1483 N N . GLU A 1 189 ? -9.038 8.291 16.183 1.00 91.69 189 GLU A N 1
ATOM 1484 C CA . GLU A 1 189 ? -8.210 9.172 15.362 1.00 91.69 189 GLU A CA 1
ATOM 1485 C C . GLU A 1 189 ? -8.286 8.730 13.897 1.00 91.69 189 GLU A C 1
ATOM 1487 O O . GLU A 1 189 ? -8.038 7.568 13.576 1.00 91.69 189 GLU A O 1
ATOM 1492 N N . THR A 1 190 ? -8.631 9.656 13.000 1.00 90.12 190 THR A N 1
ATOM 1493 C CA . THR A 1 190 ? -8.746 9.387 11.555 1.00 90.12 190 THR A CA 1
ATOM 1494 C C . THR A 1 190 ? -7.715 10.129 10.717 1.00 90.12 190 THR A C 1
ATOM 1496 O O . THR A 1 190 ? -7.805 10.113 9.493 1.00 90.12 190 THR A O 1
ATOM 1499 N N . LYS A 1 191 ? -6.677 10.696 11.344 1.00 90.19 191 LYS A N 1
ATOM 1500 C CA . LYS A 1 191 ? -5.625 11.480 10.683 1.00 90.19 191 LYS A CA 1
ATOM 1501 C C . LYS A 1 191 ? -5.025 10.799 9.448 1.00 90.19 191 LYS A C 1
ATOM 1503 O O . LYS A 1 191 ? -4.741 11.468 8.460 1.00 90.19 191 LYS A O 1
ATOM 1508 N N . ASN A 1 192 ? -4.869 9.475 9.479 1.00 85.81 192 ASN A N 1
ATOM 1509 C CA . ASN A 1 192 ? -4.318 8.702 8.360 1.00 85.81 192 ASN A CA 1
ATOM 1510 C C . ASN A 1 192 ? -5.304 8.491 7.193 1.00 85.81 192 ASN A C 1
ATOM 1512 O O . ASN A 1 192 ? -4.876 8.092 6.114 1.00 85.81 192 ASN A O 1
ATOM 1516 N N . LEU A 1 193 ? -6.604 8.727 7.398 1.00 86.88 193 LEU A N 1
ATOM 1517 C CA . LEU A 1 193 ? -7.659 8.549 6.394 1.00 86.88 193 LEU A CA 1
ATOM 1518 C C . LEU A 1 193 ? -8.118 9.882 5.790 1.00 86.88 193 LEU A C 1
ATOM 1520 O O . LEU A 1 193 ? -8.280 9.969 4.577 1.00 86.88 193 LEU A O 1
ATOM 1524 N N . ASP A 1 194 ? -8.351 10.904 6.618 1.00 87.62 194 ASP A N 1
ATOM 1525 C CA . ASP A 1 194 ? -8.917 12.193 6.186 1.00 87.62 194 ASP A CA 1
ATOM 1526 C C . ASP A 1 194 ? -8.048 13.414 6.521 1.00 87.62 194 ASP A C 1
ATOM 1528 O O . ASP A 1 194 ? -8.376 14.530 6.118 1.00 87.62 194 ASP A O 1
ATOM 1532 N N . GLY A 1 195 ? -6.919 13.223 7.209 1.00 90.50 195 GLY A N 1
ATOM 1533 C CA . GLY A 1 195 ? -6.029 14.315 7.610 1.00 90.50 195 GLY A CA 1
ATOM 1534 C C . GLY A 1 195 ? -6.570 15.180 8.752 1.00 90.50 195 GLY A C 1
ATOM 1535 O O . GLY A 1 195 ? -5.921 16.163 9.118 1.00 90.50 195 GLY A O 1
ATOM 1536 N N . GLU A 1 196 ? -7.724 14.841 9.337 1.00 89.88 196 GLU A N 1
ATOM 1537 C CA . GLU A 1 196 ? -8.263 15.557 10.490 1.00 89.88 196 GLU A CA 1
ATOM 1538 C C . GLU A 1 196 ? -7.431 15.253 11.746 1.00 89.88 196 GLU A C 1
ATOM 1540 O O . GLU A 1 196 ? -7.051 14.115 12.013 1.00 89.88 196 GLU A O 1
ATOM 1545 N N . THR A 1 197 ? -7.143 16.283 12.545 1.00 87.12 197 THR A N 1
ATOM 1546 C CA . THR A 1 197 ? -6.386 16.151 13.805 1.00 87.12 197 THR A CA 1
ATOM 1547 C C . THR A 1 197 ? -7.275 15.948 15.028 1.00 87.12 197 THR A C 1
ATOM 1549 O O . THR A 1 197 ? -6.768 15.718 16.122 1.00 87.12 197 THR A O 1
ATOM 1552 N N . ASN A 1 198 ? -8.594 16.070 14.868 1.00 91.38 198 ASN A N 1
ATOM 1553 C CA . ASN A 1 198 ? -9.543 15.914 15.961 1.00 91.38 198 ASN A CA 1
ATOM 1554 C C . ASN A 1 198 ? -9.954 14.447 16.127 1.00 91.38 198 ASN A C 1
ATOM 1556 O O . ASN A 1 198 ? -10.107 13.715 15.150 1.00 91.38 198 ASN A O 1
ATOM 1560 N N . HIS A 1 199 ? -10.210 14.035 17.366 1.00 87.56 199 HIS A N 1
ATOM 1561 C CA . HIS A 1 199 ? -10.741 12.709 17.638 1.00 87.56 199 HIS A CA 1
ATOM 1562 C C . HIS A 1 199 ? -12.243 12.654 17.353 1.00 87.56 199 HIS A C 1
ATOM 1564 O O . HIS A 1 199 ? -13.027 13.462 17.858 1.00 87.56 199 HIS A O 1
ATOM 1570 N N . LYS A 1 200 ? -12.664 11.654 16.578 1.00 90.56 200 LYS A N 1
ATOM 1571 C CA . LYS A 1 200 ? -14.076 11.398 16.294 1.00 90.56 200 LYS A CA 1
ATOM 1572 C C . LYS A 1 200 ? -14.678 10.574 17.420 1.00 90.56 200 LYS A C 1
ATOM 1574 O O . LYS A 1 200 ? -14.216 9.472 17.707 1.00 90.56 200 LYS A O 1
ATOM 1579 N N . LEU A 1 201 ? -15.730 11.107 18.035 1.00 90.81 201 LEU A N 1
ATOM 1580 C CA . LEU A 1 201 ? -16.506 10.394 19.043 1.00 90.81 201 LEU A CA 1
ATOM 1581 C C . LEU A 1 201 ? -17.340 9.292 18.372 1.00 90.81 201 LEU A C 1
ATOM 1583 O O . LEU A 1 201 ? -18.061 9.548 17.404 1.00 90.81 201 LEU A O 1
ATOM 1587 N N . ARG A 1 202 ? -17.252 8.068 18.889 1.00 91.31 202 ARG A N 1
ATOM 1588 C CA . ARG A 1 202 ? -18.056 6.914 18.472 1.00 91.31 202 ARG A CA 1
ATOM 1589 C C . ARG A 1 202 ? -18.728 6.284 19.687 1.00 91.31 202 ARG A C 1
ATOM 1591 O O . ARG A 1 202 ? -18.180 6.309 20.783 1.00 91.31 202 ARG A O 1
ATOM 1598 N N . GLU A 1 203 ? -19.918 5.727 19.479 1.00 90.81 203 GLU A N 1
ATOM 1599 C CA . GLU A 1 203 ? -20.753 5.169 20.545 1.00 90.81 203 GLU A CA 1
ATOM 1600 C C . GLU A 1 203 ? -21.050 3.687 20.288 1.00 90.81 203 GLU A C 1
ATOM 1602 O O . GLU A 1 203 ? -21.405 3.293 19.175 1.00 90.81 203 GLU A O 1
ATOM 1607 N N . ALA A 1 204 ? -20.929 2.874 21.333 1.00 90.88 204 ALA A N 1
ATOM 1608 C CA . ALA A 1 204 ? -21.325 1.478 21.339 1.00 90.88 204 ALA A CA 1
ATOM 1609 C C . ALA A 1 204 ? -22.860 1.338 21.290 1.00 90.88 204 ALA A C 1
ATOM 1611 O O . ALA A 1 204 ? -23.593 2.118 21.923 1.00 90.88 204 ALA A O 1
ATOM 1612 N N . PRO A 1 205 ? -23.381 0.318 20.592 1.00 90.19 205 PRO A N 1
ATOM 1613 C CA . PRO A 1 205 ? -24.813 0.084 20.503 1.00 90.19 205 PRO A CA 1
ATOM 1614 C C . PRO A 1 205 ? -25.400 -0.205 21.892 1.00 90.19 205 PRO A C 1
ATOM 1616 O O . PRO A 1 205 ? -24.784 -0.868 22.724 1.00 90.19 205 PRO A O 1
ATOM 1619 N N . GLN A 1 206 ? -26.609 0.305 22.148 1.00 87.00 206 GLN A N 1
ATOM 1620 C CA . GLN A 1 206 ? -27.264 0.216 23.462 1.00 87.00 206 GLN A CA 1
ATOM 1621 C C . GLN A 1 206 ? -27.305 -1.203 24.065 1.00 87.00 206 GLN A C 1
ATOM 1623 O O . GLN A 1 206 ? -27.029 -1.314 25.258 1.00 87.00 206 GLN A O 1
ATOM 1628 N N . PRO A 1 207 ? -27.590 -2.281 23.300 1.00 87.62 207 PRO A N 1
ATOM 1629 C CA . PRO A 1 207 ? -27.711 -3.625 23.869 1.00 87.62 207 PRO A CA 1
ATOM 1630 C C . PRO A 1 207 ? -26.433 -4.167 24.520 1.00 87.62 207 PRO A C 1
ATOM 1632 O O . PRO A 1 207 ? -26.518 -4.924 25.479 1.00 87.62 207 PRO A O 1
ATOM 1635 N N . THR A 1 208 ? -25.257 -3.795 24.014 1.00 86.69 208 THR A N 1
ATOM 1636 C CA . THR A 1 208 ? -23.955 -4.327 24.463 1.00 86.69 208 THR A CA 1
ATOM 1637 C C . THR A 1 208 ? -23.106 -3.286 25.190 1.00 86.69 208 THR A C 1
ATOM 1639 O O . THR A 1 208 ? -22.035 -3.598 25.701 1.00 86.69 208 THR A O 1
ATOM 1642 N N . ARG A 1 209 ? -23.600 -2.049 25.299 1.00 81.81 209 ARG A N 1
ATOM 1643 C CA . ARG A 1 209 ? -22.898 -0.905 25.891 1.00 81.81 209 ARG A CA 1
ATOM 1644 C C . ARG A 1 209 ? -22.380 -1.144 27.304 1.00 81.81 209 ARG A C 1
ATOM 1646 O O . ARG A 1 209 ? -21.263 -0.753 27.612 1.00 81.81 209 ARG A O 1
ATOM 1653 N N . ASN A 1 210 ? -23.208 -1.763 28.139 1.00 77.25 210 ASN A N 1
ATOM 1654 C CA . ASN A 1 210 ? -22.939 -1.962 29.564 1.00 77.25 210 ASN A CA 1
ATOM 1655 C C . ASN A 1 210 ? -22.441 -3.385 29.856 1.00 77.25 210 ASN A C 1
ATOM 1657 O O . ASN A 1 210 ? -22.588 -3.868 30.973 1.00 77.25 210 ASN A O 1
ATOM 1661 N N . MET A 1 211 ? -21.931 -4.087 28.838 1.00 77.00 211 MET A N 1
ATOM 1662 C CA . MET A 1 211 ? -21.513 -5.483 28.967 1.00 77.00 211 MET A CA 1
ATOM 1663 C C . MET A 1 211 ? -20.227 -5.643 29.785 1.00 77.00 211 MET A C 1
ATOM 1665 O O . MET A 1 211 ? -20.071 -6.662 30.448 1.00 77.00 211 MET A O 1
ATOM 1669 N N . PHE A 1 212 ? -19.340 -4.645 29.764 1.00 76.88 212 PHE A N 1
ATOM 1670 C CA . PHE A 1 212 ? -18.091 -4.652 30.523 1.00 76.88 212 PHE A CA 1
ATOM 1671 C C . PHE A 1 212 ? -18.021 -3.409 31.399 1.00 76.88 212 PHE A C 1
ATOM 1673 O O . PHE A 1 212 ? -18.238 -2.297 30.910 1.00 76.88 212 PHE A O 1
ATOM 1680 N N . THR A 1 213 ? -17.730 -3.595 32.685 1.00 68.75 213 THR A N 1
ATOM 1681 C CA . THR A 1 213 ? -17.599 -2.477 33.629 1.00 68.75 213 THR A CA 1
ATOM 1682 C C . THR A 1 213 ? -16.150 -2.145 33.948 1.00 68.75 213 THR A C 1
ATOM 1684 O O . THR A 1 213 ? -15.859 -0.987 34.232 1.00 68.75 213 THR A O 1
ATOM 1687 N N . ASN A 1 214 ? -15.249 -3.123 33.822 1.00 67.94 214 ASN A N 1
ATOM 1688 C CA . ASN A 1 214 ? -13.824 -2.988 34.121 1.00 67.94 214 ASN A CA 1
ATOM 1689 C C . ASN A 1 214 ? -12.966 -3.678 33.049 1.00 67.94 214 ASN A C 1
ATOM 1691 O O . ASN A 1 214 ? -13.435 -4.603 32.383 1.00 67.94 214 ASN A O 1
ATOM 1695 N N . GLU A 1 215 ? -11.695 -3.281 32.927 1.00 70.50 215 GLU A N 1
ATOM 1696 C CA . GLU A 1 215 ? -10.745 -3.904 31.985 1.00 70.50 215 GLU A CA 1
ATOM 1697 C C . GLU A 1 215 ? -10.580 -5.403 32.264 1.00 70.50 215 GLU A C 1
ATOM 1699 O O . GLU A 1 215 ? -10.661 -6.208 31.344 1.00 70.50 215 GLU A O 1
ATOM 1704 N N . HIS A 1 216 ? -10.505 -5.791 33.541 1.00 69.88 216 HIS A N 1
ATOM 1705 C CA . HIS A 1 216 ? -10.409 -7.193 33.960 1.00 69.88 216 HIS A CA 1
ATOM 1706 C C . HIS A 1 216 ? -11.590 -8.080 33.531 1.00 69.88 216 HIS A C 1
ATOM 1708 O O . HIS A 1 216 ? -11.434 -9.293 33.426 1.00 69.88 216 HIS A O 1
ATOM 1714 N N . GLU A 1 217 ? -12.779 -7.508 33.319 1.00 67.31 217 GLU A N 1
ATOM 1715 C CA . GLU A 1 217 ? -13.940 -8.259 32.817 1.00 67.31 217 GLU A CA 1
ATOM 1716 C C . GLU A 1 217 ? -13.916 -8.398 31.293 1.00 67.31 217 GLU A C 1
ATOM 1718 O O . GLU A 1 217 ? -14.548 -9.300 30.742 1.00 67.31 217 GLU A O 1
ATOM 1723 N N . ALA A 1 218 ? -13.223 -7.480 30.619 1.00 60.75 218 ALA A N 1
ATOM 1724 C CA . ALA A 1 218 ? -13.147 -7.412 29.171 1.00 60.75 218 ALA A CA 1
ATOM 1725 C C . ALA A 1 218 ? -12.038 -8.293 28.581 1.00 60.75 218 ALA A C 1
ATOM 1727 O O . ALA A 1 218 ? -12.109 -8.553 27.382 1.00 60.75 218 ALA A O 1
ATOM 1728 N N . GLY A 1 219 ? -11.084 -8.772 29.393 1.00 55.50 219 GLY A N 1
ATOM 1729 C CA . GLY A 1 219 ? -9.966 -9.633 28.984 1.00 55.50 219 GLY A CA 1
ATOM 1730 C C . GLY A 1 219 ? -8.630 -8.918 29.077 1.00 55.50 219 GLY A C 1
ATOM 1731 O O . GLY A 1 219 ? -7.996 -8.734 28.012 1.00 55.50 219 GLY A O 1
#

Secondary structure (DSSP, 8-state):
------B-TT--BTT---------TT-GGGS-TT---------------------HHHHHHHHHHHHHHSHHHHHHHHHHHHHH-TTT-TTTT--TTHHHHHHHHHHHHHHHHHHHHHHHHHHHHHHT-EEEEEETTTTEEEEEEGGG--TT--EE-SSS--SS-------PPPTT--TTS-TTEEEEE-HHHH---SEEEEE--TTTTTS-SSHHHH-

InterPro domains:
  IPR008250 P-type ATPase, A domain superfamily [SSF81653] (140-205)
  IPR023298 P-type ATPase, transmembrane domain superfamily [SSF81665] (46-124)
  IPR032631 P-type ATPase, N-terminal [PF16209] (43-93)

Radius of gyration: 28.56 Å; chains: 1; bounding box: 67×47×86 Å

Sequence (219 aa):
MSSLLSTDSQGVPLGQRKQYKIVEINDAGNAPSGSRRAQSPTRRISNEVKTSQYTWWSFVVVFLYLTFQKTANLYFLLVGIFQIIPSVSPTDGVPLQFTPLAIIIVIDAIFAGYEDYKRHMADDLTISAKTRVFNRQLREFEEVEWRELKVGDIVVANHEILAADIMILAVVPAEGSRSGGNMGLCYVETKNLDGETNHKLREAPQPTRNMFTNEHEAG

pLDDT: mean 80.85, std 16.56, range [38.5, 96.44]